Protein AF-A0A8H6CR23-F1 (afdb_monomer)

Structure (mmCIF, N/CA/C/O backbone):
data_AF-A0A8H6CR23-F1
#
_entry.id   AF-A0A8H6CR23-F1
#
loop_
_atom_site.group_PDB
_atom_site.id
_atom_site.type_symbol
_atom_site.label_atom_id
_atom_site.label_alt_id
_atom_site.label_comp_id
_atom_site.label_asym_id
_atom_site.label_entity_id
_atom_site.label_seq_id
_atom_site.pdbx_PDB_ins_code
_atom_site.Cartn_x
_atom_site.Cartn_y
_atom_site.Cartn_z
_atom_site.occupancy
_atom_site.B_iso_or_equiv
_atom_site.auth_seq_id
_atom_site.auth_comp_id
_atom_site.auth_asym_id
_atom_site.auth_atom_id
_atom_site.pdbx_PDB_model_num
ATOM 1 N N . MET A 1 1 ? -17.826 -1.976 3.460 1.00 68.50 1 MET A N 1
ATOM 2 C CA . MET A 1 1 ? -17.667 -3.066 4.450 1.00 68.50 1 MET A CA 1
ATOM 3 C C . MET A 1 1 ? -17.135 -2.566 5.793 1.00 68.50 1 MET A C 1
ATOM 5 O O . MET A 1 1 ? -17.930 -2.459 6.713 1.00 68.50 1 MET A O 1
ATOM 9 N N . ALA A 1 2 ? -15.842 -2.236 5.943 1.00 78.12 2 ALA A N 1
ATOM 10 C CA . ALA A 1 2 ? -15.315 -1.753 7.232 1.00 78.12 2 ALA A CA 1
ATOM 11 C C . ALA A 1 2 ? -15.927 -0.399 7.643 1.00 78.12 2 ALA A C 1
ATOM 13 O O . ALA A 1 2 ? -16.379 -0.251 8.771 1.00 78.12 2 ALA A O 1
ATOM 14 N N . GLU A 1 3 ? -16.030 0.549 6.709 1.00 79.62 3 GLU A N 1
ATOM 15 C CA . GLU A 1 3 ? -16.667 1.856 6.945 1.00 79.62 3 GLU A CA 1
ATOM 16 C C . GLU A 1 3 ? -18.159 1.733 7.294 1.00 79.62 3 GLU A C 1
ATOM 18 O O . GLU A 1 3 ? -18.628 2.360 8.238 1.00 79.62 3 GLU A O 1
ATOM 23 N N . GLU A 1 4 ? -18.896 0.863 6.595 1.00 83.81 4 GLU A N 1
ATOM 24 C CA . GLU A 1 4 ? -20.308 0.577 6.896 1.00 83.81 4 GLU A CA 1
ATOM 25 C C . GLU A 1 4 ? -20.477 -0.040 8.287 1.00 83.81 4 GLU A C 1
ATOM 27 O O . GLU A 1 4 ? -21.393 0.327 9.017 1.00 83.81 4 GLU A O 1
ATOM 32 N N . PHE A 1 5 ? -19.580 -0.954 8.671 1.00 88.50 5 PHE A N 1
ATOM 33 C CA . PHE A 1 5 ? -19.567 -1.528 10.011 1.00 88.50 5 PHE A CA 1
ATOM 34 C C . PHE A 1 5 ? -19.289 -0.455 11.073 1.00 88.50 5 PHE A C 1
ATOM 36 O O . PHE A 1 5 ? -19.999 -0.382 12.073 1.00 88.50 5 PHE A O 1
ATOM 43 N N . LEU A 1 6 ? -18.294 0.409 10.843 1.00 87.56 6 LEU A N 1
ATOM 44 C CA . LEU A 1 6 ? -17.955 1.512 11.747 1.00 87.56 6 LEU A CA 1
ATOM 45 C C . LEU A 1 6 ? -19.130 2.483 11.927 1.00 87.56 6 LEU A C 1
ATOM 47 O O . LEU A 1 6 ? -19.396 2.906 13.050 1.00 87.56 6 LEU A O 1
ATOM 51 N N . ALA A 1 7 ? -19.879 2.774 10.860 1.00 87.44 7 ALA A N 1
ATOM 52 C CA . ALA A 1 7 ? -21.063 3.634 10.911 1.00 87.44 7 ALA A CA 1
ATOM 53 C C . ALA A 1 7 ? -22.212 3.058 11.764 1.00 87.44 7 ALA A C 1
ATOM 55 O O . ALA A 1 7 ? -23.073 3.807 12.222 1.00 87.44 7 ALA A O 1
ATOM 56 N N . GLN A 1 8 ? -22.230 1.742 11.994 1.00 89.94 8 GLN A N 1
ATOM 57 C CA . GLN A 1 8 ? -23.241 1.060 12.810 1.00 89.94 8 GLN A CA 1
ATOM 58 C C . GLN A 1 8 ? -22.838 0.927 14.284 1.00 89.94 8 GLN A C 1
ATOM 60 O O . GLN A 1 8 ? -23.651 0.496 15.107 1.00 89.94 8 GLN A O 1
ATOM 65 N N . LEU A 1 9 ? -21.597 1.274 14.641 1.00 91.69 9 LEU A N 1
ATOM 66 C CA . LEU A 1 9 ? -21.131 1.153 16.015 1.00 91.69 9 LEU A CA 1
ATOM 67 C C . LEU A 1 9 ? -21.869 2.123 16.936 1.00 91.69 9 LEU A C 1
ATOM 69 O O . LEU A 1 9 ? -22.029 3.313 16.662 1.00 91.69 9 LEU A O 1
ATOM 73 N N . ARG A 1 10 ? -22.290 1.602 18.088 1.00 92.88 10 ARG A N 1
ATOM 74 C CA . ARG A 1 10 ? -22.989 2.391 19.096 1.00 92.88 10 ARG A CA 1
ATOM 75 C C . ARG A 1 10 ? -21.983 3.041 20.035 1.00 92.88 10 ARG A C 1
ATOM 77 O O . ARG A 1 10 ? -21.250 2.351 20.743 1.00 92.88 10 ARG A O 1
ATOM 84 N N . TYR A 1 11 ? -22.013 4.367 20.094 1.00 93.50 11 TYR A N 1
ATOM 85 C CA . TYR A 1 11 ? -21.251 5.138 21.070 1.00 93.50 11 TYR A CA 1
ATOM 86 C C . TYR A 1 11 ? -21.825 4.982 22.477 1.00 93.50 11 TYR A C 1
ATOM 88 O O . TYR A 1 11 ? -23.042 4.967 22.677 1.00 93.50 11 TYR A O 1
ATOM 96 N N . VAL A 1 12 ? -20.934 4.911 23.461 1.00 92.00 12 VAL A N 1
ATOM 97 C CA . VAL A 1 12 ? -21.274 4.814 24.879 1.00 92.00 12 VAL A CA 1
ATOM 98 C C . VAL A 1 12 ? -20.617 5.971 25.621 1.00 92.00 12 VAL A C 1
ATOM 100 O O . VAL A 1 12 ? -19.474 6.340 25.364 1.00 92.00 12 VAL A O 1
ATOM 103 N N . ARG A 1 13 ? -21.353 6.598 26.541 1.00 88.38 13 ARG A N 1
ATOM 104 C CA . ARG A 1 13 ? -20.804 7.694 27.348 1.00 88.38 13 ARG A CA 1
ATOM 105 C C . ARG A 1 13 ? -19.906 7.119 28.437 1.00 88.38 13 ARG A C 1
ATOM 107 O O . ARG A 1 13 ? -20.331 6.223 29.155 1.00 88.38 13 ARG A O 1
ATOM 114 N N . ARG A 1 14 ? -18.723 7.702 28.653 1.00 85.00 14 ARG A N 1
ATOM 115 C CA . ARG A 1 14 ? -17.821 7.282 29.741 1.00 85.00 14 ARG A CA 1
ATOM 116 C C . ARG A 1 14 ? -18.511 7.221 31.108 1.00 85.00 14 ARG A C 1
ATOM 118 O O . ARG A 1 14 ? -18.271 6.294 31.866 1.00 85.00 14 ARG A O 1
ATOM 125 N N . GLY A 1 15 ? -19.391 8.179 31.408 1.00 85.50 15 GLY A N 1
ATOM 126 C CA . GLY A 1 15 ? -20.079 8.256 32.703 1.00 85.50 15 GLY A CA 1
ATOM 127 C C . GLY A 1 15 ? -21.005 7.078 33.029 1.00 85.50 15 GLY A C 1
ATOM 128 O O . GLY A 1 15 ? -21.420 6.964 34.175 1.00 85.50 15 GLY A O 1
ATOM 129 N N . VAL A 1 16 ? -21.328 6.217 32.055 1.00 88.25 16 VAL A N 1
ATOM 130 C CA . VAL A 1 16 ? -22.131 5.001 32.279 1.00 88.25 16 VAL A CA 1
ATOM 131 C C . VAL A 1 16 ? -21.299 3.715 32.263 1.00 88.25 16 VAL A C 1
ATOM 133 O O . VAL A 1 16 ? -21.862 2.637 32.414 1.00 88.25 16 VAL A O 1
ATOM 136 N N . LEU A 1 17 ? -19.981 3.814 32.061 1.00 88.62 17 LEU A N 1
ATOM 137 C CA . LEU A 1 17 ? -19.073 2.667 32.039 1.00 88.62 17 LEU A CA 1
ATOM 138 C C . LEU A 1 17 ? -18.611 2.310 33.452 1.00 88.62 17 LEU A C 1
ATOM 140 O O . LEU A 1 17 ? -18.335 3.194 34.272 1.00 88.62 17 LEU A O 1
ATOM 144 N N . GLU A 1 18 ? -18.464 1.011 33.711 1.00 88.81 18 GLU A N 1
ATOM 145 C CA . GLU A 1 18 ? -17.817 0.523 34.925 1.00 88.81 18 GLU A CA 1
ATOM 146 C C . GLU A 1 18 ? -16.375 1.038 35.006 1.00 88.81 18 GLU A C 1
ATOM 148 O O . GLU A 1 18 ? -15.734 1.291 33.987 1.00 88.81 18 GLU A O 1
ATOM 153 N N . LYS A 1 19 ? -15.831 1.190 36.221 1.00 80.38 19 LYS A N 1
ATOM 154 C CA . LYS A 1 19 ? -14.482 1.755 36.421 1.00 80.38 19 LYS A CA 1
ATOM 155 C C . LYS A 1 19 ? -13.390 1.013 35.636 1.00 80.38 19 LYS A C 1
ATOM 157 O O . LYS A 1 19 ? -12.427 1.648 35.220 1.00 80.38 19 LYS A O 1
ATOM 162 N N . GLY A 1 20 ? -13.539 -0.298 35.438 1.00 82.31 20 GLY A N 1
ATOM 163 C CA . GLY A 1 20 ? -12.600 -1.113 34.659 1.00 82.31 20 GLY A CA 1
ATOM 164 C C . GLY A 1 20 ? -12.624 -0.828 33.154 1.00 82.31 20 GLY A C 1
ATOM 165 O O . GLY A 1 20 ? -11.600 -0.988 32.495 1.00 82.31 20 GLY A O 1
ATOM 166 N N . ASP A 1 21 ? -13.744 -0.317 32.641 1.00 87.25 21 ASP A N 1
ATOM 167 C CA . ASP A 1 21 ? -14.012 -0.143 31.211 1.00 87.25 21 ASP A CA 1
ATOM 168 C C . ASP A 1 21 ? -13.845 1.306 30.745 1.00 87.25 21 ASP A C 1
ATOM 170 O O . ASP A 1 21 ? -14.239 1.651 29.637 1.00 87.25 21 ASP A O 1
ATOM 174 N N . GLN A 1 22 ? -13.284 2.196 31.568 1.00 89.56 22 GLN A N 1
ATOM 175 C CA . GLN A 1 22 ? -13.134 3.614 31.209 1.00 89.56 22 GLN A CA 1
ATOM 176 C C . GLN A 1 22 ? -11.932 3.910 30.303 1.00 89.56 22 GLN A C 1
ATOM 178 O O . GLN A 1 22 ? -11.761 5.060 29.892 1.00 89.56 22 GLN A O 1
ATOM 183 N N . ARG A 1 23 ? -11.139 2.883 29.977 1.00 90.50 23 ARG A N 1
ATOM 184 C CA . ARG A 1 23 ? -9.934 2.977 29.149 1.00 90.50 23 ARG A CA 1
ATOM 185 C C . ARG A 1 23 ? -10.066 2.184 27.862 1.00 90.50 23 ARG A C 1
ATOM 187 O O . ARG A 1 23 ? -10.671 1.112 27.832 1.00 90.50 23 ARG A O 1
ATOM 194 N N . CYS A 1 24 ? -9.454 2.696 26.803 1.00 90.50 24 CYS A N 1
ATOM 195 C CA . CYS A 1 24 ? -9.337 1.990 25.537 1.00 90.50 24 CYS A CA 1
ATOM 196 C C . CYS A 1 24 ? -8.403 0.786 25.670 1.00 90.50 24 CYS A C 1
ATOM 198 O O . CYS A 1 24 ? -7.264 0.933 26.085 1.00 90.50 24 CYS A O 1
ATOM 200 N N . PHE A 1 25 ? -8.837 -0.400 25.245 1.00 89.62 25 PHE A N 1
ATOM 201 C CA . PHE A 1 25 ? -7.994 -1.603 25.289 1.00 89.62 25 PHE A CA 1
ATOM 202 C C . PHE A 1 25 ? -6.782 -1.551 24.334 1.00 89.62 25 PHE A C 1
ATOM 204 O O . PHE A 1 25 ? -5.820 -2.284 24.532 1.00 89.62 25 PHE A O 1
ATOM 211 N N . ILE A 1 26 ? -6.823 -0.719 23.284 1.00 88.50 26 ILE A N 1
ATOM 212 C CA . ILE A 1 26 ? -5.733 -0.620 22.294 1.00 88.50 26 ILE A CA 1
ATOM 213 C C . ILE A 1 26 ? -4.653 0.356 22.762 1.00 88.50 26 ILE A C 1
ATOM 215 O O . ILE A 1 26 ? -3.494 -0.029 22.863 1.00 88.50 26 ILE A O 1
ATOM 219 N N . CYS A 1 27 ? -5.021 1.611 23.033 1.00 87.75 27 CYS A N 1
ATOM 220 C CA . CYS A 1 27 ? -4.061 2.654 23.407 1.00 87.75 27 CYS A CA 1
ATOM 221 C C . CYS A 1 27 ? -3.915 2.850 24.920 1.00 87.75 27 CYS A C 1
ATOM 223 O O . CYS A 1 27 ? -3.030 3.577 25.344 1.00 87.75 27 CYS A O 1
ATOM 225 N N . MET A 1 28 ? -4.760 2.209 25.735 1.00 89.06 28 MET A N 1
ATOM 226 C CA . MET A 1 28 ? -4.763 2.294 27.204 1.00 89.06 28 MET A CA 1
ATOM 227 C C . MET A 1 28 ? -5.107 3.675 27.790 1.00 89.06 28 MET A C 1
ATOM 229 O O . MET A 1 28 ? -5.067 3.838 29.010 1.00 89.06 28 MET A O 1
ATOM 233 N N . GLU A 1 29 ? -5.535 4.624 26.954 1.00 87.19 29 GLU A N 1
ATOM 234 C CA . GLU A 1 29 ? -5.968 5.968 27.352 1.00 87.19 29 GLU A CA 1
ATOM 235 C C . GLU A 1 29 ? -7.424 6.011 27.845 1.00 87.19 29 GLU A C 1
ATOM 237 O O . GLU A 1 29 ? -8.277 5.235 27.397 1.00 87.19 29 GLU A O 1
ATOM 242 N N . ASP A 1 30 ? -7.717 6.946 28.754 1.00 88.81 30 ASP A N 1
ATOM 243 C CA . ASP A 1 30 ? -9.071 7.217 29.254 1.00 88.81 30 ASP A CA 1
ATOM 244 C C . ASP A 1 30 ? -9.950 7.856 28.162 1.00 88.81 30 ASP A C 1
ATOM 246 O O . ASP A 1 30 ? -9.560 8.808 27.480 1.00 88.81 30 ASP A O 1
ATOM 250 N N . TYR A 1 31 ? -11.198 7.398 28.041 1.00 89.56 31 TYR A N 1
ATOM 251 C CA . TYR A 1 31 ? -12.137 7.985 27.083 1.00 89.56 31 TYR A CA 1
ATOM 252 C C . TYR A 1 31 ? -12.505 9.434 27.436 1.00 89.56 31 TYR A C 1
ATOM 254 O O . TYR A 1 31 ? -12.862 9.753 28.575 1.00 89.56 31 TYR A O 1
ATOM 262 N N . GLY A 1 32 ? -12.556 10.312 26.432 1.00 81.81 32 GLY A N 1
ATOM 263 C CA . GLY A 1 32 ? -13.123 11.654 26.586 1.00 81.81 32 GLY A CA 1
ATOM 264 C C . GLY A 1 32 ? -12.279 12.665 27.373 1.00 81.81 32 GLY A C 1
ATOM 265 O O . GLY A 1 32 ? -12.790 13.747 27.653 1.00 81.81 32 GLY A O 1
ATOM 266 N N . THR A 1 33 ? -11.042 12.337 27.763 1.00 75.56 33 THR A N 1
ATOM 267 C CA . THR A 1 33 ? -10.193 13.213 28.600 1.00 75.56 33 THR A CA 1
ATOM 268 C C . THR A 1 33 ? -8.922 13.674 27.928 1.00 75.56 33 THR A C 1
ATOM 270 O O . THR A 1 33 ? -8.611 14.861 27.982 1.00 75.56 33 THR A O 1
ATOM 273 N N . THR A 1 34 ? -8.183 12.755 27.319 1.00 66.12 34 THR A N 1
ATOM 274 C CA . THR A 1 34 ? -6.888 13.036 26.709 1.00 66.12 34 THR A CA 1
ATOM 275 C C . THR A 1 34 ? -7.033 12.968 25.192 1.00 66.12 34 THR A C 1
ATOM 277 O O . THR A 1 34 ? -7.565 11.989 24.661 1.00 66.12 34 THR A O 1
ATOM 280 N N . PRO A 1 35 ? -6.618 14.016 24.459 1.00 66.19 35 PRO A N 1
ATOM 281 C CA . PRO A 1 35 ? -6.329 13.863 23.045 1.00 66.19 35 PRO A CA 1
ATOM 282 C C . PRO A 1 35 ? -5.244 12.793 22.897 1.00 66.19 35 PRO A C 1
ATOM 284 O O . PRO A 1 35 ? -4.258 12.812 23.634 1.00 66.19 35 PRO A O 1
ATOM 287 N N . SER A 1 36 ? -5.423 11.869 21.957 1.00 61.38 36 SER A N 1
ATOM 288 C CA . SER A 1 36 ? -4.361 10.961 21.528 1.00 61.38 36 SER A CA 1
ATOM 289 C C . SER A 1 36 ? -3.174 11.756 20.963 1.00 61.38 36 SER A C 1
ATOM 291 O O . SER A 1 36 ? -3.291 12.957 20.707 1.00 61.38 36 SER A O 1
ATOM 293 N N . GLU A 1 37 ? -2.046 11.093 20.693 1.00 56.72 37 GLU A N 1
ATOM 294 C CA . GLU A 1 37 ? -0.886 11.709 20.017 1.00 56.72 37 GLU A CA 1
ATOM 295 C C . GLU A 1 37 ? -1.262 12.426 18.702 1.00 56.72 37 GLU A C 1
ATOM 297 O O . GLU A 1 37 ? -0.602 13.379 18.298 1.00 56.72 37 GLU A O 1
ATOM 302 N N . ASN A 1 38 ? -2.381 12.035 18.081 1.00 56.91 38 ASN A N 1
ATOM 303 C CA . ASN A 1 38 ? -2.910 12.621 16.848 1.00 56.91 38 ASN A CA 1
ATOM 304 C C . ASN A 1 38 ? -3.911 13.773 17.084 1.00 56.91 38 ASN A C 1
ATOM 306 O O . ASN A 1 38 ? -4.562 14.232 16.147 1.00 56.91 38 ASN A O 1
ATOM 310 N N . GLY A 1 39 ? -4.090 14.221 18.330 1.00 66.44 39 GLY A N 1
ATOM 311 C CA . GLY A 1 39 ? -5.001 15.307 18.704 1.00 66.44 39 GLY A CA 1
ATOM 312 C C . GLY A 1 39 ? -6.486 14.927 18.738 1.00 66.44 39 GLY A C 1
ATOM 313 O O . GLY A 1 39 ? -7.332 15.793 18.968 1.00 66.44 39 GLY A O 1
ATOM 314 N N . THR A 1 40 ? -6.836 13.654 18.534 1.00 73.44 40 THR A N 1
ATOM 315 C CA . THR A 1 40 ? -8.227 13.176 18.556 1.00 73.44 40 THR A CA 1
ATOM 316 C C . THR A 1 40 ? -8.607 12.627 19.926 1.00 73.44 40 THR A C 1
ATOM 318 O O . THR A 1 40 ? -7.851 11.884 20.544 1.00 73.44 40 THR A O 1
ATOM 321 N N . ILE A 1 41 ? -9.799 12.977 20.410 1.00 82.19 41 ILE A N 1
ATOM 322 C CA . ILE A 1 41 ? -10.325 12.454 21.674 1.00 82.19 41 ILE A CA 1
ATOM 323 C C . ILE A 1 41 ? -10.989 11.104 21.414 1.00 82.19 41 ILE A C 1
ATOM 325 O O . ILE A 1 41 ? -11.965 11.017 20.664 1.00 82.19 41 ILE A O 1
ATOM 329 N N . GLU A 1 42 ? -10.496 10.064 22.082 1.00 86.50 42 GLU A N 1
ATOM 330 C CA . GLU A 1 42 ? -11.070 8.727 21.977 1.00 86.50 42 GLU A CA 1
ATOM 331 C C . GLU A 1 42 ? -12.461 8.657 22.607 1.00 86.50 42 GLU A C 1
ATOM 333 O O . GLU A 1 42 ? -12.682 9.045 23.761 1.00 86.50 42 GLU A O 1
ATOM 338 N N . ARG A 1 43 ? -13.417 8.126 21.841 1.00 91.44 43 ARG A N 1
ATOM 339 C CA . ARG A 1 43 ? -14.803 7.930 22.276 1.00 91.44 43 ARG A CA 1
ATOM 340 C C . ARG A 1 43 ? -15.097 6.445 22.377 1.00 91.44 43 ARG A C 1
ATOM 342 O O . ARG A 1 43 ? -14.819 5.699 21.446 1.00 91.44 43 ARG A O 1
ATOM 349 N N . ALA A 1 44 ? -15.704 6.030 23.483 1.00 94.06 44 ALA A N 1
ATOM 350 C CA . ALA A 1 44 ? -16.065 4.635 23.682 1.00 94.06 44 ALA A CA 1
ATOM 351 C C . ALA A 1 44 ? -17.170 4.202 22.706 1.00 94.06 44 ALA A C 1
ATOM 353 O O . ALA A 1 44 ? -18.216 4.850 22.597 1.00 94.06 44 ALA A O 1
ATOM 354 N N . VAL A 1 45 ? -16.957 3.072 22.043 1.00 95.19 45 VAL A N 1
ATOM 355 C CA . VAL A 1 45 ? -17.934 2.362 21.214 1.00 95.19 45 VAL A CA 1
ATOM 356 C C . VAL A 1 45 ? -18.039 0.917 21.673 1.00 95.19 45 VAL A C 1
ATOM 358 O O . VAL A 1 45 ? -17.053 0.329 22.112 1.00 95.19 45 VAL A O 1
ATOM 361 N N . ILE A 1 46 ? -19.232 0.335 21.568 1.00 95.00 46 ILE A N 1
ATOM 362 C CA . ILE A 1 46 ? -19.456 -1.080 21.875 1.00 95.00 46 ILE A CA 1
ATOM 363 C C . ILE A 1 46 ? -19.527 -1.903 20.590 1.00 95.00 46 ILE A C 1
ATOM 365 O O . ILE A 1 46 ? -20.263 -1.574 19.658 1.00 95.00 46 ILE A O 1
ATOM 369 N N . LEU A 1 47 ? -18.747 -2.979 20.548 1.00 94.94 47 LEU A N 1
ATOM 370 C CA . LEU A 1 47 ? -18.735 -3.937 19.448 1.00 94.94 47 LEU A CA 1
ATOM 371 C C . LEU A 1 47 ? -19.887 -4.952 19.587 1.00 94.94 47 LEU A C 1
ATOM 373 O O . LEU A 1 47 ? -20.376 -5.164 20.695 1.00 94.94 47 LEU A O 1
ATOM 377 N N . PRO A 1 48 ? -20.273 -5.672 18.514 1.00 94.50 48 PRO A N 1
ATOM 378 C CA . PRO A 1 48 ? -21.296 -6.728 18.574 1.00 94.50 48 PRO A CA 1
ATOM 379 C C . PRO A 1 48 ? -20.987 -7.870 19.552 1.00 94.50 48 PRO A C 1
ATOM 381 O O . PRO A 1 48 ? -21.887 -8.560 20.012 1.00 94.50 48 PRO A O 1
ATOM 384 N N . CYS A 1 49 ? -19.707 -8.066 19.882 1.00 95.56 49 CYS A N 1
ATOM 385 C CA . CYS A 1 49 ? -19.252 -9.014 20.900 1.00 95.56 49 CYS A CA 1
ATOM 386 C C . CYS A 1 49 ? -19.225 -8.422 22.323 1.00 95.56 49 CYS A C 1
ATOM 388 O O . CYS A 1 49 ? -18.570 -8.984 23.194 1.00 95.56 49 CYS A O 1
ATOM 390 N N . ASN A 1 50 ? -19.878 -7.276 22.542 1.00 94.00 50 ASN A N 1
ATOM 391 C CA . ASN A 1 50 ? -19.961 -6.503 23.787 1.00 94.00 50 ASN A CA 1
ATOM 392 C C . ASN A 1 50 ? -18.651 -5.920 24.343 1.00 94.00 50 ASN A C 1
ATOM 394 O O . ASN A 1 50 ? -18.676 -5.277 25.388 1.00 94.00 50 ASN A O 1
ATOM 398 N N . HIS A 1 51 ? -17.525 -6.055 23.644 1.00 94.94 51 HIS A N 1
ATOM 399 C CA . HIS A 1 51 ? -16.294 -5.370 24.039 1.00 94.94 51 HIS A CA 1
ATOM 400 C C . HIS A 1 51 ? -16.366 -3.875 23.721 1.00 94.94 51 HIS A C 1
ATOM 402 O O . HIS A 1 51 ? -16.848 -3.484 22.654 1.00 94.94 51 HIS A O 1
ATOM 408 N N . ILE A 1 52 ? -15.860 -3.053 24.638 1.00 94.94 52 ILE A N 1
ATOM 409 C CA . ILE A 1 52 ? -15.816 -1.596 24.507 1.00 94.94 52 ILE A CA 1
ATOM 410 C C . ILE A 1 52 ? -14.424 -1.178 24.035 1.00 94.94 52 ILE A C 1
ATOM 412 O O . ILE A 1 52 ? -13.418 -1.656 24.557 1.00 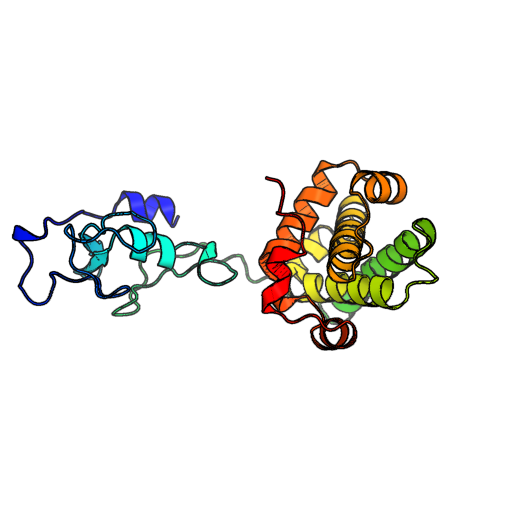94.94 52 ILE A O 1
ATOM 416 N N . MET A 1 53 ? -14.363 -0.296 23.038 1.00 93.88 53 MET A N 1
ATOM 417 C CA . MET A 1 53 ? -13.111 0.194 22.456 1.00 93.88 53 MET A CA 1
ATOM 418 C C . MET A 1 53 ? -13.189 1.682 22.116 1.00 93.88 53 MET A C 1
ATOM 420 O O . MET A 1 53 ? -14.278 2.240 22.017 1.00 93.88 53 MET A O 1
ATOM 424 N N . GLY A 1 54 ? -12.036 2.316 21.898 1.00 93.31 54 GLY A N 1
ATOM 425 C CA . GLY A 1 54 ? -11.960 3.666 21.337 1.00 93.31 54 GLY A CA 1
ATOM 426 C C . GLY A 1 54 ? -12.335 3.678 19.858 1.00 93.31 54 GLY A C 1
ATOM 427 O O . GLY A 1 54 ? -11.927 2.781 19.117 1.00 93.31 54 GLY A O 1
ATOM 428 N N . SER A 1 55 ? -13.130 4.663 19.439 1.00 91.94 55 SER A N 1
ATOM 429 C CA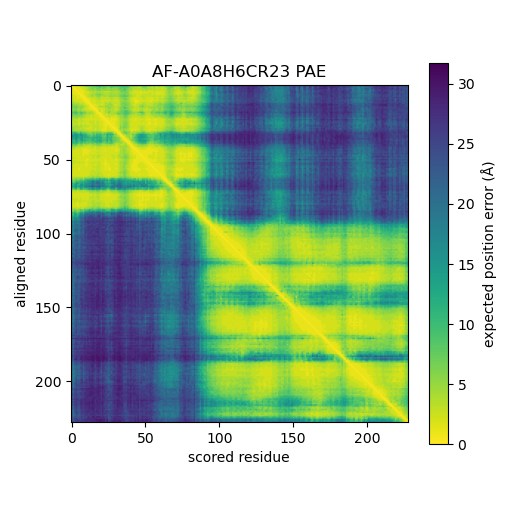 . SER A 1 55 ? -13.620 4.802 18.069 1.00 91.94 55 SER A CA 1
ATOM 430 C C . SER A 1 55 ? -12.499 4.978 17.050 1.00 91.94 55 SER A C 1
ATOM 432 O O . SER A 1 55 ? -12.567 4.378 15.978 1.00 91.94 55 SER A O 1
ATOM 434 N N . GLU A 1 56 ? -11.459 5.750 17.373 1.00 89.88 56 GLU A N 1
ATOM 435 C CA . GLU A 1 56 ? -10.359 5.991 16.430 1.00 89.88 56 GLU A CA 1
ATOM 436 C C . GLU A 1 56 ? -9.424 4.781 16.382 1.00 89.88 56 GLU A C 1
ATOM 438 O O . GLU A 1 56 ? -9.047 4.314 15.304 1.00 89.88 56 GLU A O 1
ATOM 443 N N . CYS A 1 57 ? -9.131 4.196 17.542 1.00 89.50 57 CYS A N 1
ATOM 444 C CA . CYS A 1 57 ? -8.374 2.959 17.662 1.00 89.50 57 CYS A CA 1
ATOM 445 C C . CYS A 1 57 ? -9.018 1.794 16.897 1.00 89.50 57 CYS A C 1
ATOM 447 O O . CYS A 1 57 ? -8.327 1.108 16.143 1.00 89.50 57 CYS A O 1
ATOM 449 N N . ILE A 1 58 ? -10.328 1.553 17.052 1.00 92.38 58 ILE A N 1
ATOM 450 C CA . ILE A 1 58 ? -10.989 0.465 16.317 1.00 92.38 58 ILE A CA 1
ATOM 451 C C . ILE A 1 58 ? -11.093 0.774 14.822 1.00 92.38 58 ILE A C 1
ATOM 453 O O . ILE A 1 58 ? -10.913 -0.128 14.009 1.00 92.38 58 ILE A O 1
ATOM 457 N N . SER A 1 59 ? -11.318 2.036 14.444 1.00 89.44 59 SER A N 1
ATOM 458 C CA . SER A 1 59 ? -11.290 2.462 13.041 1.00 89.44 59 SER A CA 1
ATOM 459 C C . SER A 1 59 ? -9.935 2.156 12.404 1.00 89.44 59 SER A C 1
ATOM 461 O O . SER A 1 59 ? -9.858 1.502 11.365 1.00 89.44 59 SER A O 1
ATOM 463 N N . THR A 1 60 ? -8.854 2.518 13.095 1.00 86.44 60 THR A N 1
ATOM 464 C CA . THR A 1 60 ? -7.482 2.238 12.665 1.00 86.44 60 THR A CA 1
ATOM 465 C C . THR A 1 60 ? -7.224 0.738 12.587 1.00 86.44 60 THR A C 1
ATOM 467 O O . THR A 1 60 ? -6.736 0.257 11.572 1.00 86.44 60 THR A O 1
ATOM 470 N N . TRP A 1 61 ? -7.615 -0.032 13.604 1.00 89.31 61 TRP A N 1
ATOM 471 C CA . TRP A 1 61 ? -7.450 -1.488 13.629 1.00 89.31 61 TRP A CA 1
ATOM 472 C C . TRP A 1 61 ? -8.113 -2.193 12.437 1.00 89.31 61 TRP A C 1
ATOM 474 O O . TRP A 1 61 ? -7.560 -3.150 11.885 1.00 89.31 61 TRP A O 1
ATOM 484 N N . LEU A 1 62 ? -9.302 -1.730 12.049 1.00 88.19 62 LEU A N 1
ATOM 485 C CA . LEU A 1 62 ? -10.068 -2.265 10.923 1.00 88.19 62 LEU A CA 1
ATOM 486 C C . LEU A 1 62 ? -9.637 -1.672 9.575 1.00 88.19 62 LEU A C 1
ATOM 488 O O . LEU A 1 62 ? -10.022 -2.194 8.527 1.00 88.19 62 LEU A O 1
ATOM 492 N N . SER A 1 63 ? -8.833 -0.608 9.589 1.00 80.75 63 SER A N 1
ATOM 493 C CA . SER A 1 63 ? -8.343 0.047 8.385 1.00 80.75 63 SER A CA 1
ATOM 494 C C . SER A 1 63 ? -7.304 -0.820 7.667 1.00 80.75 63 SER A C 1
ATOM 496 O O . SER A 1 63 ? -6.397 -1.362 8.307 1.00 80.75 63 SER A O 1
ATOM 498 N N . PRO A 1 64 ? -7.351 -0.888 6.324 1.00 66.25 64 PRO A N 1
ATOM 499 C CA . PRO A 1 64 ? -6.301 -1.503 5.515 1.00 66.25 64 PRO A CA 1
ATOM 500 C C . PRO A 1 64 ? -4.894 -0.958 5.810 1.00 66.25 64 PRO A C 1
ATOM 502 O O . PRO A 1 64 ? -3.888 -1.664 5.750 1.00 66.25 64 PRO A O 1
ATOM 505 N N . ARG A 1 65 ? -4.816 0.319 6.196 1.00 58.72 65 ARG A N 1
ATOM 506 C CA . ARG A 1 65 ? -3.544 1.024 6.383 1.00 58.72 65 ARG A CA 1
ATOM 507 C C . ARG A 1 65 ? -2.746 0.550 7.596 1.00 58.72 65 ARG A C 1
ATOM 509 O O . ARG A 1 65 ? -1.541 0.762 7.623 1.00 58.72 65 ARG A O 1
ATOM 516 N N . ALA A 1 66 ? -3.378 -0.084 8.584 1.00 57.12 66 ALA A N 1
ATOM 517 C CA . ALA A 1 66 ? -2.713 -0.403 9.845 1.00 57.12 66 ALA A CA 1
ATOM 518 C C . ALA A 1 66 ? -1.707 -1.565 9.760 1.00 57.12 66 ALA A C 1
ATOM 520 O O . ALA A 1 66 ? -0.891 -1.696 10.667 1.00 57.12 66 ALA A O 1
ATOM 521 N N . GLN A 1 67 ? -1.760 -2.416 8.723 1.00 50.41 67 GLN A N 1
ATOM 522 C CA . GLN A 1 67 ? -0.929 -3.635 8.643 1.00 50.41 67 GLN A CA 1
ATOM 523 C C . GLN A 1 67 ? -0.493 -4.023 7.213 1.00 50.41 67 GLN A C 1
ATOM 525 O O . GLN A 1 67 ? -0.385 -5.206 6.909 1.00 50.41 67 GLN A O 1
ATOM 530 N N . GLY A 1 68 ? -0.274 -3.057 6.311 1.00 43.34 68 GLY A N 1
ATOM 531 C CA . GLY A 1 68 ? 0.260 -3.344 4.965 1.00 43.34 68 GLY A CA 1
ATOM 532 C C . GLY A 1 68 ? -0.654 -4.200 4.069 1.00 43.34 68 GLY A C 1
ATOM 533 O O . GLY A 1 68 ? -0.166 -4.932 3.213 1.00 43.34 68 GLY A O 1
ATOM 534 N N . GLY A 1 69 ? -1.980 -4.159 4.266 1.00 60.88 69 GLY A N 1
ATOM 535 C CA . GLY A 1 69 ? -2.903 -5.055 3.559 1.00 60.88 69 GLY A CA 1
ATOM 536 C C . GLY A 1 69 ? -4.382 -4.864 3.912 1.00 60.88 69 GLY A C 1
ATOM 537 O O . GLY A 1 69 ? -4.815 -3.775 4.243 1.00 60.88 69 GLY A O 1
ATOM 538 N N . ALA A 1 70 ? -5.196 -5.923 3.840 1.00 58.81 70 ALA A N 1
ATOM 539 C CA . ALA A 1 70 ? -6.672 -5.873 3.880 1.00 58.81 70 ALA A CA 1
ATOM 540 C C . ALA A 1 70 ? -7.337 -5.464 5.227 1.00 58.81 70 ALA A C 1
ATOM 542 O O . ALA A 1 70 ? -8.542 -5.669 5.388 1.00 58.81 70 ALA A O 1
ATOM 543 N N . GLY A 1 71 ? -6.583 -4.927 6.194 1.00 68.69 71 GLY A N 1
ATOM 544 C CA . GLY A 1 71 ? -7.059 -4.545 7.535 1.00 68.69 71 GLY A CA 1
ATOM 545 C C . GLY A 1 71 ? -7.412 -5.753 8.408 1.00 68.69 71 GLY A C 1
ATOM 546 O O . GLY A 1 71 ? -7.349 -6.894 7.945 1.00 68.69 71 GLY A O 1
ATOM 547 N N . ASN A 1 72 ? -7.784 -5.548 9.675 1.00 85.44 72 ASN A N 1
ATOM 548 C CA . ASN A 1 72 ? -8.395 -6.604 10.495 1.00 85.44 72 ASN A CA 1
ATOM 549 C C . ASN A 1 72 ? -9.922 -6.618 10.331 1.00 85.44 72 ASN A C 1
ATOM 551 O O . ASN A 1 72 ? -10.532 -5.631 9.940 1.00 85.44 72 ASN A O 1
ATOM 555 N N . ASN A 1 73 ? -10.568 -7.737 10.660 1.00 90.81 73 ASN A N 1
ATOM 556 C CA . ASN A 1 73 ? -12.037 -7.844 10.695 1.00 90.81 73 ASN A CA 1
ATOM 557 C C . ASN A 1 73 ? -12.537 -8.540 11.966 1.00 90.81 73 ASN A C 1
ATOM 559 O O . ASN A 1 73 ? -13.657 -9.048 12.014 1.00 90.81 73 ASN A O 1
ATOM 563 N N . THR A 1 74 ? -11.685 -8.605 12.984 1.00 92.75 74 THR A N 1
ATOM 564 C CA . THR A 1 74 ? -11.942 -9.301 14.242 1.00 92.75 74 THR A CA 1
ATOM 565 C C . THR A 1 74 ? -11.744 -8.361 15.416 1.00 92.75 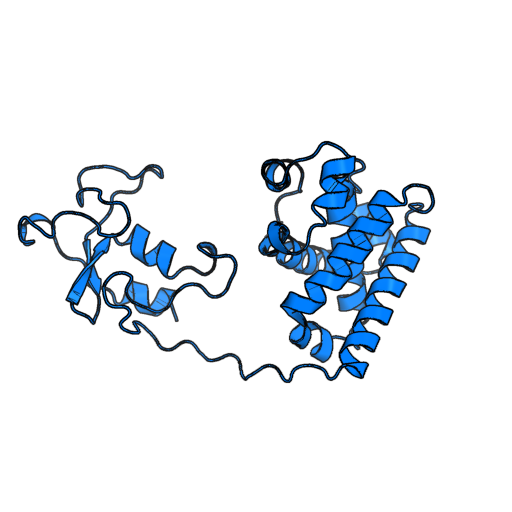74 THR A C 1
ATOM 567 O O . THR A 1 74 ? -10.903 -7.463 15.367 1.00 92.75 74 THR A O 1
ATOM 570 N N . CYS A 1 75 ? -12.484 -8.608 16.494 1.00 94.69 75 CYS A N 1
ATOM 571 C CA . CYS A 1 75 ? -12.310 -7.915 17.760 1.00 94.69 75 CYS A CA 1
ATOM 572 C C . CYS A 1 75 ? -10.875 -8.115 18.297 1.00 94.69 75 CYS A C 1
ATOM 574 O O . CYS A 1 75 ? -10.441 -9.261 18.416 1.00 94.69 75 CYS A O 1
ATOM 576 N N . PRO A 1 76 ? -10.160 -7.046 18.679 1.00 92.38 76 PRO A N 1
ATOM 577 C CA . PRO A 1 76 ? -8.836 -7.125 19.308 1.00 92.38 76 PRO A CA 1
ATOM 578 C C . PRO A 1 76 ? -8.804 -7.908 20.625 1.00 92.38 76 PRO A C 1
ATOM 580 O O . PRO A 1 76 ? -7.776 -8.481 20.967 1.00 92.38 76 PRO A O 1
ATOM 583 N N . VAL A 1 77 ? -9.926 -7.955 21.352 1.00 93.44 77 VAL A N 1
ATOM 584 C CA . VAL A 1 77 ? -10.008 -8.608 22.667 1.00 93.44 77 VAL A CA 1
ATOM 585 C C . VAL A 1 77 ? -10.289 -10.105 22.531 1.00 93.44 77 VAL A C 1
ATOM 587 O O . VAL A 1 77 ? -9.541 -10.936 23.032 1.00 93.44 77 VAL A O 1
ATOM 590 N N . CYS A 1 78 ? -11.364 -10.466 21.825 1.00 94.38 78 CYS A N 1
ATOM 591 C CA . CYS A 1 78 ? -11.865 -11.847 21.787 1.00 94.38 78 CYS A CA 1
ATOM 592 C C . CYS A 1 78 ? -11.766 -12.523 20.416 1.00 94.38 78 CYS A C 1
ATOM 594 O O . CYS A 1 78 ? -12.203 -13.660 20.260 1.00 94.38 78 CYS A O 1
ATOM 596 N N . ARG A 1 79 ? -11.245 -11.825 19.401 1.00 92.62 79 ARG A N 1
ATOM 597 C CA . ARG A 1 79 ? -11.153 -12.290 18.006 1.00 92.62 79 ARG A CA 1
ATOM 598 C C . ARG A 1 79 ? -12.491 -12.628 17.338 1.00 92.62 79 ARG A C 1
ATOM 600 O O . ARG A 1 79 ? -12.494 -13.168 16.235 1.00 92.62 79 ARG A O 1
ATOM 607 N N . HIS A 1 80 ? -13.623 -12.258 17.942 1.00 93.69 80 HIS A N 1
ATOM 608 C CA . HIS A 1 80 ? -14.935 -12.375 17.307 1.00 93.69 80 HIS A CA 1
ATOM 609 C C . HIS A 1 80 ? -14.943 -11.648 15.958 1.00 93.69 80 HIS A C 1
ATOM 611 O O . HIS A 1 80 ? -14.494 -10.503 15.871 1.00 93.69 80 HIS A O 1
ATOM 617 N N . VAL A 1 81 ? -15.447 -12.305 14.914 1.00 92.81 81 VAL A N 1
ATOM 618 C CA . VAL A 1 81 ? -15.525 -11.740 13.562 1.00 92.81 81 VAL A CA 1
ATOM 619 C C . VAL A 1 81 ? -16.575 -10.633 13.545 1.00 92.81 81 VAL A C 1
ATOM 621 O O . VAL A 1 81 ? -17.757 -10.894 13.726 1.00 92.81 81 VAL A O 1
ATOM 624 N N . LEU A 1 82 ? -16.136 -9.395 13.333 1.00 92.56 82 LEU A N 1
ATOM 625 C CA . LEU A 1 82 ? -16.986 -8.203 13.369 1.00 92.56 82 LEU A CA 1
ATOM 626 C C . LEU A 1 82 ? -17.766 -8.018 12.066 1.00 92.56 82 LEU A C 1
ATOM 628 O O . LEU A 1 82 ? -18.923 -7.616 12.077 1.00 92.56 82 LEU A O 1
ATOM 632 N N . PHE A 1 83 ? -17.136 -8.358 10.945 1.00 89.44 83 PHE A N 1
ATOM 633 C CA . PHE A 1 83 ? -17.776 -8.415 9.639 1.00 89.44 83 PHE A CA 1
ATOM 634 C C . PHE A 1 83 ? -17.108 -9.483 8.780 1.00 89.44 83 PHE A C 1
ATOM 636 O O . PHE A 1 83 ? -15.907 -9.764 8.890 1.00 89.44 83 PHE A O 1
ATOM 643 N N . ARG A 1 84 ? -17.898 -10.095 7.896 1.00 82.69 84 ARG A N 1
ATOM 644 C CA . ARG A 1 84 ? -17.372 -11.030 6.906 1.00 82.69 84 ARG A CA 1
ATOM 645 C C . ARG A 1 84 ? -16.576 -10.227 5.887 1.00 82.69 84 ARG A C 1
ATOM 647 O O . ARG A 1 84 ? -17.105 -9.287 5.306 1.00 82.69 84 ARG A O 1
ATOM 654 N N . ARG A 1 85 ? -15.319 -10.589 5.643 1.00 71.44 85 ARG A N 1
ATOM 655 C CA . ARG A 1 85 ? -14.638 -10.073 4.454 1.00 71.44 85 ARG A CA 1
ATOM 656 C C . ARG A 1 85 ? -15.324 -10.680 3.242 1.00 71.44 85 ARG A C 1
ATOM 658 O O . ARG A 1 85 ? -15.647 -11.871 3.261 1.00 71.44 85 ARG A O 1
ATOM 665 N N . VAL A 1 86 ? -15.514 -9.886 2.193 1.00 61.53 86 VAL A N 1
ATOM 666 C CA . VAL A 1 86 ? -15.640 -10.479 0.865 1.00 61.53 86 VAL A CA 1
ATOM 667 C C . VAL A 1 86 ? -14.344 -11.256 0.690 1.00 61.53 86 VAL A C 1
ATOM 669 O O . VAL A 1 86 ? -13.268 -10.658 0.667 1.00 61.53 86 VAL A O 1
ATOM 672 N N . GLN A 1 87 ? -14.421 -12.587 0.723 1.00 46.16 87 GLN A N 1
ATOM 673 C CA . GLN A 1 87 ? -13.269 -13.373 0.326 1.00 46.16 87 GLN A CA 1
ATOM 674 C C . GLN A 1 87 ? -13.021 -12.968 -1.115 1.00 46.16 87 GLN A C 1
ATOM 676 O O . GLN A 1 87 ? -13.892 -13.159 -1.966 1.00 46.16 87 GLN A O 1
ATOM 681 N N . ARG A 1 88 ? -11.862 -12.358 -1.375 1.00 44.72 88 ARG A N 1
ATOM 682 C CA . ARG A 1 88 ? -11.351 -12.348 -2.738 1.00 44.72 88 ARG A CA 1
ATOM 683 C C . ARG A 1 88 ? -11.374 -13.824 -3.152 1.00 44.72 88 ARG A C 1
ATOM 685 O O . ARG A 1 88 ? -10.920 -14.642 -2.339 1.00 44.72 88 ARG A O 1
ATOM 692 N N . PRO A 1 89 ? -11.994 -14.194 -4.290 1.00 41.38 89 PRO A N 1
ATOM 693 C CA . PRO A 1 89 ? -11.935 -15.576 -4.743 1.00 41.38 89 PRO A CA 1
ATOM 694 C C . PRO A 1 89 ? -10.477 -16.028 -4.642 1.00 41.38 89 PRO A C 1
ATOM 696 O O . PRO A 1 89 ? -9.598 -15.193 -4.894 1.00 41.38 89 PRO A O 1
ATOM 699 N N . PRO A 1 90 ? -10.206 -17.265 -4.180 1.00 42.94 90 PRO A N 1
ATOM 700 C CA . PRO A 1 90 ? -8.844 -17.756 -4.118 1.00 42.94 90 PRO A CA 1
ATOM 701 C C . PRO A 1 90 ? -8.242 -17.512 -5.489 1.00 42.94 90 PRO A C 1
ATOM 703 O O . PRO A 1 90 ? -8.723 -18.041 -6.489 1.00 42.94 90 PRO A O 1
ATOM 706 N N . ILE A 1 91 ? -7.265 -16.613 -5.505 1.00 45.19 91 ILE A N 1
ATOM 707 C CA . ILE A 1 91 ? -6.472 -16.311 -6.675 1.00 45.19 91 ILE A CA 1
ATOM 708 C C . ILE A 1 91 ? -5.952 -17.670 -7.147 1.00 45.19 91 ILE A C 1
ATOM 710 O O . ILE A 1 91 ? -5.262 -18.326 -6.356 1.00 45.19 91 ILE A O 1
ATOM 714 N N . PRO A 1 92 ? -6.311 -18.157 -8.351 1.00 52.47 92 PRO A N 1
ATOM 715 C CA . PRO A 1 92 ? -5.596 -19.275 -8.931 1.00 52.47 92 PRO A CA 1
ATOM 716 C C . PRO A 1 92 ? -4.120 -18.891 -8.928 1.00 52.47 92 PRO A C 1
ATOM 718 O O . PRO A 1 92 ? -3.717 -17.892 -9.521 1.00 52.47 92 PRO A O 1
ATOM 721 N N . GLN A 1 93 ? -3.342 -19.636 -8.147 1.00 54.38 93 GLN A N 1
ATOM 722 C CA . GLN A 1 93 ? -1.900 -19.477 -8.117 1.00 54.38 93 GLN A CA 1
ATOM 723 C C . GLN A 1 93 ? -1.415 -19.780 -9.538 1.00 54.38 93 GLN A C 1
ATOM 725 O O . GLN A 1 93 ? -1.780 -20.844 -10.055 1.00 54.38 93 GLN A O 1
ATOM 730 N N . PRO A 1 94 ? -0.659 -18.876 -10.186 1.00 60.97 94 PRO A N 1
ATOM 731 C CA . PRO A 1 94 ? -0.042 -19.212 -11.457 1.00 60.97 94 PRO A CA 1
ATOM 732 C C . PRO A 1 94 ? 0.766 -20.489 -11.269 1.00 60.97 94 PRO A C 1
ATOM 734 O O . PRO A 1 94 ? 1.449 -20.659 -10.256 1.00 60.97 94 PRO A O 1
ATOM 737 N N . ASN A 1 95 ? 0.698 -21.393 -12.239 1.00 73.75 95 ASN A N 1
ATOM 738 C CA . ASN A 1 95 ? 1.669 -22.480 -12.260 1.00 73.75 95 ASN A CA 1
ATOM 739 C C . ASN A 1 95 ? 3.084 -21.907 -12.486 1.00 73.75 95 ASN A C 1
ATOM 741 O O . ASN A 1 95 ? 3.244 -20.783 -12.969 1.00 73.75 95 ASN A O 1
ATOM 745 N N . ASP A 1 96 ? 4.121 -22.690 -12.182 1.00 73.94 96 ASP A N 1
ATOM 746 C CA . ASP A 1 96 ? 5.521 -22.246 -12.294 1.00 73.94 96 ASP A CA 1
ATOM 747 C C . ASP A 1 96 ? 5.857 -21.658 -13.681 1.00 73.94 96 ASP A C 1
ATOM 749 O O . ASP A 1 96 ? 6.653 -20.726 -13.801 1.00 73.94 96 ASP A O 1
ATOM 753 N N . ALA A 1 97 ? 5.223 -22.162 -14.747 1.00 76.62 97 ALA A N 1
ATOM 754 C CA . ALA A 1 97 ? 5.438 -21.688 -16.111 1.00 76.62 97 ALA A CA 1
ATOM 755 C C . ALA A 1 97 ? 4.748 -20.343 -16.408 1.00 76.62 97 ALA A C 1
ATOM 757 O O . ALA A 1 97 ? 5.242 -19.564 -17.222 1.00 76.62 97 ALA A O 1
ATOM 758 N N . GLU A 1 98 ? 3.599 -20.059 -15.800 1.00 73.25 98 GLU A N 1
ATOM 759 C CA . GLU A 1 98 ? 2.931 -18.750 -15.859 1.00 73.25 98 GLU A CA 1
ATOM 760 C C . GLU A 1 98 ? 3.706 -17.712 -15.051 1.00 73.25 98 GLU A C 1
ATOM 762 O O . GLU A 1 98 ? 4.018 -16.643 -15.575 1.00 73.25 98 GLU A O 1
ATOM 767 N N . HIS A 1 99 ? 4.132 -18.070 -13.835 1.00 70.69 99 HIS A N 1
ATOM 768 C CA . HIS A 1 99 ? 4.957 -17.206 -12.985 1.00 70.69 99 HIS A CA 1
ATOM 769 C C . HIS A 1 99 ? 6.267 -16.818 -13.692 1.00 70.69 99 HIS A C 1
ATOM 771 O O . HIS A 1 99 ? 6.586 -15.633 -13.821 1.00 70.69 99 HIS A O 1
ATOM 777 N N . MET A 1 100 ? 6.961 -17.795 -14.291 1.00 74.19 100 MET A N 1
ATOM 778 C CA . MET A 1 100 ? 8.184 -17.562 -15.070 1.00 74.19 100 MET A CA 1
ATOM 779 C C . MET A 1 100 ? 7.958 -16.675 -16.305 1.00 74.19 100 MET A C 1
ATOM 781 O O . MET A 1 100 ? 8.818 -15.856 -16.651 1.00 74.19 100 MET A O 1
ATOM 785 N N . ARG A 1 101 ? 6.816 -16.817 -16.991 1.00 77.62 101 ARG A N 1
ATOM 786 C CA . ARG A 1 101 ? 6.486 -16.005 -18.173 1.00 77.62 101 ARG A CA 1
ATOM 787 C C . ARG A 1 101 ? 6.290 -14.539 -17.805 1.00 77.62 101 ARG A C 1
ATOM 789 O O . ARG A 1 101 ? 6.918 -13.683 -18.428 1.00 77.62 101 ARG A O 1
ATOM 796 N N . ILE A 1 102 ? 5.500 -14.255 -16.774 1.00 72.88 102 ILE A N 1
ATOM 797 C CA . ILE A 1 102 ? 5.230 -12.879 -16.337 1.00 72.88 102 ILE A CA 1
ATOM 798 C C . ILE A 1 102 ? 6.506 -12.212 -15.823 1.00 72.88 102 ILE A C 1
ATOM 800 O O . ILE A 1 102 ? 6.829 -11.095 -16.236 1.00 72.88 102 ILE A O 1
ATOM 804 N N . HIS A 1 103 ? 7.291 -12.934 -15.019 1.00 76.25 103 HIS A N 1
ATOM 805 C CA . HIS A 1 103 ? 8.606 -12.486 -14.567 1.00 76.25 103 HIS A CA 1
ATOM 806 C C . HIS A 1 103 ? 9.512 -12.113 -15.751 1.00 76.25 103 HIS A C 1
ATOM 808 O O . HIS A 1 103 ? 10.101 -11.034 -15.790 1.00 76.25 103 HIS A O 1
ATOM 814 N N . THR A 1 104 ? 9.574 -12.966 -16.777 1.00 83.25 104 THR A N 1
ATOM 815 C CA . THR A 1 104 ? 10.382 -12.711 -17.979 1.00 83.25 104 THR A CA 1
ATOM 816 C C . THR A 1 104 ? 9.930 -11.450 -18.718 1.00 83.25 104 THR A C 1
ATOM 818 O O . THR A 1 104 ? 10.763 -10.637 -19.124 1.00 83.25 104 THR A O 1
ATOM 821 N N . VAL A 1 105 ? 8.621 -11.258 -18.884 1.00 83.62 105 VAL A N 1
ATOM 822 C CA . VAL A 1 105 ? 8.060 -10.087 -19.572 1.00 83.62 105 VAL A CA 1
ATOM 823 C C . VAL A 1 105 ? 8.387 -8.796 -18.814 1.00 83.62 105 VAL A C 1
ATOM 825 O O . VAL A 1 105 ? 8.897 -7.851 -19.422 1.00 83.62 105 VAL A O 1
ATOM 828 N N . LEU A 1 106 ? 8.172 -8.763 -17.496 1.00 81.38 106 LEU A N 1
ATOM 829 C CA . LEU A 1 106 ? 8.450 -7.591 -16.659 1.00 81.38 106 LEU A CA 1
ATOM 830 C C . LEU A 1 106 ? 9.932 -7.233 -16.633 1.00 81.38 106 LEU A C 1
ATOM 832 O O . LEU A 1 106 ? 10.288 -6.082 -16.893 1.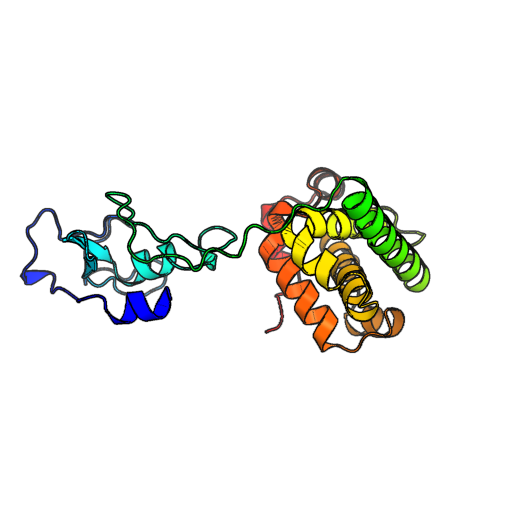00 81.38 106 LEU A O 1
ATOM 836 N N . VAL A 1 107 ? 10.805 -8.216 -16.398 1.00 83.69 107 VAL A N 1
ATOM 837 C CA . VAL A 1 107 ? 12.257 -7.995 -16.390 1.00 83.69 107 VAL A CA 1
ATOM 838 C C . VAL A 1 107 ? 12.723 -7.452 -17.735 1.00 83.69 107 VAL A C 1
ATOM 840 O O . VAL A 1 107 ? 13.462 -6.469 -17.769 1.00 83.69 107 VAL A O 1
ATOM 843 N N . ASN A 1 108 ? 12.270 -8.037 -18.848 1.00 87.06 108 ASN A N 1
ATOM 844 C CA . ASN A 1 108 ? 12.657 -7.579 -20.182 1.00 87.06 108 ASN A CA 1
ATOM 845 C C . ASN A 1 108 ? 12.181 -6.147 -20.460 1.00 87.06 108 ASN A C 1
ATOM 847 O O . ASN A 1 108 ? 12.911 -5.365 -21.075 1.00 87.06 108 ASN A O 1
ATOM 851 N N . ARG A 1 109 ? 10.991 -5.768 -19.976 1.00 86.62 109 ARG A N 1
ATOM 852 C CA . ARG A 1 109 ? 10.494 -4.388 -20.068 1.00 86.62 109 ARG A CA 1
ATOM 853 C C . ARG A 1 109 ? 11.315 -3.430 -19.207 1.00 86.62 109 ARG A C 1
ATOM 855 O O . ARG A 1 109 ? 11.710 -2.382 -19.714 1.00 86.62 109 ARG A O 1
ATOM 862 N N . CYS A 1 110 ? 11.662 -3.802 -17.974 1.00 85.62 110 CYS A N 1
ATOM 863 C CA . CYS A 1 110 ? 12.575 -3.024 -17.133 1.00 85.62 110 CYS A CA 1
ATOM 864 C C . CYS A 1 110 ? 13.945 -2.834 -17.793 1.00 85.62 110 CYS A C 1
ATOM 866 O O . CYS A 1 110 ? 14.474 -1.726 -17.774 1.00 85.62 110 CYS A O 1
ATOM 868 N N . VAL A 1 111 ? 14.515 -3.880 -18.398 1.00 87.25 111 VAL A N 1
ATOM 869 C CA . VAL A 1 111 ? 15.804 -3.804 -19.107 1.00 87.25 111 VAL A CA 1
ATOM 870 C C . VAL A 1 111 ? 15.714 -2.858 -20.303 1.00 87.25 111 VAL A C 1
ATOM 872 O O . VAL A 1 111 ? 16.547 -1.962 -20.430 1.00 87.25 111 VAL A O 1
ATOM 875 N N . GLY A 1 112 ? 14.689 -3.009 -21.147 1.00 86.88 112 GLY A N 1
ATOM 876 C CA . GLY A 1 112 ? 14.498 -2.142 -22.311 1.00 86.88 112 GLY A CA 1
ATOM 877 C C . GLY A 1 112 ? 14.326 -0.672 -21.925 1.00 86.88 112 GLY A C 1
ATOM 878 O O . GLY A 1 112 ? 14.980 0.197 -22.499 1.00 86.88 112 GLY A O 1
ATOM 879 N N . LEU A 1 113 ? 13.507 -0.397 -20.907 1.00 85.19 113 LEU A N 1
ATOM 880 C CA . LEU A 1 113 ? 13.263 0.964 -20.432 1.00 85.19 113 LEU A CA 1
ATOM 881 C C . LEU A 1 113 ? 14.501 1.566 -19.747 1.00 85.19 113 LEU A C 1
ATOM 883 O O . LEU A 1 113 ? 14.824 2.729 -19.967 1.00 85.19 113 LEU A O 1
ATOM 887 N N . SER A 1 114 ? 15.255 0.761 -18.991 1.00 86.12 114 SER A N 1
ATOM 888 C CA . SER A 1 114 ? 16.530 1.187 -18.395 1.00 86.12 114 SER A CA 1
ATOM 889 C C . SER A 1 114 ? 17.545 1.599 -19.463 1.00 86.12 114 SER A C 1
ATOM 891 O O . SER A 1 114 ? 18.238 2.602 -19.299 1.00 86.12 114 SER A O 1
ATOM 893 N N . ALA A 1 115 ? 17.611 0.859 -20.574 1.00 85.88 115 ALA A N 1
ATOM 894 C CA . ALA A 1 115 ? 18.491 1.183 -21.691 1.00 85.88 115 ALA A CA 1
ATOM 895 C C . ALA A 1 11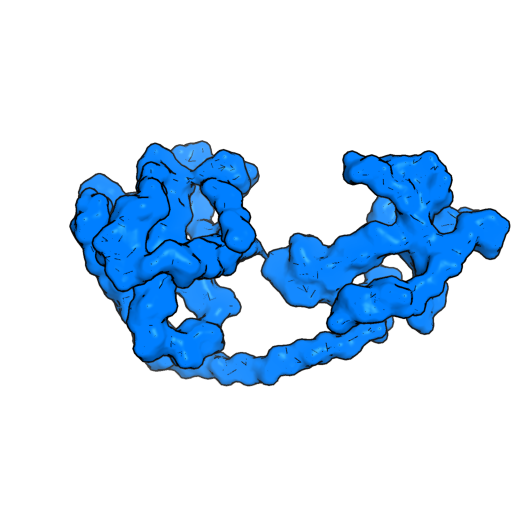5 ? 18.087 2.495 -22.382 1.00 85.88 115 ALA A C 1
ATOM 897 O O . ALA A 1 115 ? 18.955 3.319 -22.665 1.00 85.88 115 ALA A O 1
ATOM 898 N N . GLN A 1 116 ? 16.786 2.719 -22.602 1.00 84.88 116 GLN A N 1
ATOM 899 C CA . GLN A 1 116 ? 16.264 3.973 -23.167 1.00 84.88 116 GLN A CA 1
ATOM 900 C C . GLN A 1 116 ? 16.548 5.182 -22.269 1.00 84.88 116 GLN A C 1
ATOM 902 O O . GLN A 1 116 ? 16.866 6.258 -22.766 1.00 84.88 116 GLN A O 1
ATOM 907 N N . LEU A 1 117 ? 16.506 4.986 -20.950 1.00 82.75 117 LEU A N 1
ATOM 908 C CA . LEU A 1 117 ? 16.814 6.011 -19.951 1.00 82.75 117 LEU A CA 1
ATOM 909 C C . LEU A 1 117 ? 18.323 6.207 -19.711 1.00 82.75 117 LEU A C 1
ATOM 911 O O . LEU A 1 117 ? 18.708 7.015 -18.867 1.00 82.75 117 LEU A O 1
ATOM 915 N N . GLY A 1 118 ? 19.191 5.479 -20.424 1.00 83.00 118 GLY A N 1
ATOM 916 C CA . GLY A 1 118 ? 20.644 5.591 -20.277 1.00 83.00 118 GLY A CA 1
ATOM 917 C C . GLY A 1 118 ? 21.193 5.019 -18.964 1.00 83.00 118 GLY A C 1
ATOM 918 O O . GLY A 1 118 ? 22.319 5.329 -18.582 1.00 83.00 118 GLY A O 1
ATOM 919 N N . LEU A 1 119 ? 20.444 4.149 -18.280 1.00 82.00 119 LEU A N 1
ATOM 920 C CA . LEU A 1 119 ? 20.830 3.558 -16.989 1.00 82.00 119 LEU A CA 1
ATOM 921 C C . LEU A 1 119 ? 21.869 2.430 -17.114 1.00 82.00 119 LEU A C 1
ATOM 923 O O . LEU A 1 119 ? 22.214 1.793 -16.123 1.00 82.00 119 LEU A O 1
ATOM 927 N N . ASN A 1 120 ? 22.407 2.183 -18.311 1.00 76.06 120 ASN A N 1
ATOM 928 C CA . ASN A 1 120 ? 23.418 1.147 -18.561 1.00 76.06 120 ASN A CA 1
ATOM 929 C C . ASN A 1 120 ? 24.696 1.335 -17.723 1.00 76.06 120 ASN A C 1
ATOM 931 O O . ASN A 1 120 ? 25.404 0.370 -17.453 1.00 76.06 120 ASN A O 1
ATOM 935 N N . HIS A 1 121 ? 24.978 2.569 -17.301 1.00 78.00 121 HIS A N 1
ATOM 936 C CA . HIS A 1 121 ? 26.115 2.910 -16.444 1.00 78.00 121 HIS A CA 1
ATOM 937 C C . HIS A 1 121 ? 25.780 2.898 -14.943 1.00 78.00 121 HIS A C 1
ATOM 939 O O . HIS A 1 121 ? 26.656 3.180 -14.133 1.00 78.00 121 HIS A O 1
ATOM 945 N N . MET A 1 122 ? 24.537 2.572 -14.570 1.00 81.06 122 MET A N 1
ATOM 946 C CA . MET A 1 122 ? 24.047 2.552 -13.186 1.00 81.06 122 MET A CA 1
ATOM 947 C C . MET A 1 122 ? 23.414 1.191 -12.855 1.00 81.06 122 MET A C 1
ATOM 949 O O . MET A 1 122 ? 22.184 1.060 -12.778 1.00 81.06 122 MET A O 1
ATOM 953 N N . PRO A 1 123 ? 24.245 0.142 -12.695 1.00 83.38 123 PRO A N 1
ATOM 954 C CA . PRO A 1 123 ? 23.777 -1.228 -12.501 1.00 83.38 123 PRO A CA 1
ATOM 955 C C . PRO A 1 123 ? 22.970 -1.413 -11.210 1.00 83.38 123 PRO A C 1
ATOM 957 O O . PRO A 1 123 ? 22.127 -2.310 -11.149 1.00 83.38 123 PRO A O 1
ATOM 960 N N . GLU A 1 124 ? 23.174 -0.565 -10.204 1.00 86.31 124 GLU A N 1
ATOM 961 C CA . GLU A 1 124 ? 22.425 -0.560 -8.950 1.00 86.31 124 GLU A CA 1
ATOM 962 C C . GLU A 1 124 ? 20.967 -0.153 -9.182 1.00 86.31 124 GLU A C 1
ATOM 964 O O . GLU A 1 124 ? 20.067 -0.844 -8.709 1.00 86.31 124 GLU A O 1
ATOM 969 N N . ILE A 1 125 ? 20.714 0.899 -9.972 1.00 85.88 125 ILE A N 1
ATOM 970 C CA . ILE A 1 125 ? 19.351 1.363 -10.287 1.00 85.88 125 ILE A CA 1
ATOM 971 C C . ILE A 1 125 ? 18.620 0.323 -11.120 1.00 85.88 125 ILE A C 1
ATOM 973 O O . ILE A 1 125 ? 17.515 -0.090 -10.769 1.00 85.88 125 ILE A O 1
ATOM 977 N N . ALA A 1 126 ? 19.259 -0.173 -12.179 1.00 86.06 126 ALA A N 1
ATOM 978 C CA . ALA A 1 126 ? 18.681 -1.231 -13.000 1.00 86.06 126 ALA A CA 1
ATOM 979 C C . ALA A 1 126 ? 18.479 -2.535 -12.200 1.00 86.06 126 ALA A C 1
ATOM 981 O O . ALA A 1 126 ? 17.531 -3.285 -12.437 1.00 86.06 126 ALA A O 1
ATOM 982 N N . GLY A 1 127 ? 19.369 -2.843 -11.253 1.00 86.62 127 GLY A N 1
ATOM 983 C CA . GLY A 1 127 ? 19.253 -3.977 -10.336 1.00 86.62 127 GLY A CA 1
ATOM 984 C C . GLY A 1 127 ? 18.064 -3.846 -9.389 1.00 86.62 127 GLY A C 1
ATOM 985 O O . GLY A 1 127 ? 17.239 -4.756 -9.327 1.00 86.62 127 GLY A O 1
ATOM 986 N N . MET A 1 128 ? 17.943 -2.704 -8.713 1.00 88.25 128 MET A N 1
ATOM 987 C CA . MET A 1 128 ? 16.840 -2.407 -7.801 1.00 88.25 128 MET A CA 1
ATOM 988 C C . MET A 1 128 ? 15.498 -2.392 -8.536 1.00 88.25 128 MET A C 1
ATOM 990 O O . MET A 1 128 ? 14.547 -3.014 -8.079 1.00 88.25 128 MET A O 1
ATOM 994 N N . ALA A 1 129 ? 15.422 -1.759 -9.709 1.00 89.19 129 ALA A N 1
ATOM 995 C CA . ALA A 1 129 ? 14.192 -1.691 -10.494 1.00 89.19 129 ALA A CA 1
ATOM 996 C C . ALA A 1 129 ? 13.697 -3.082 -10.919 1.00 89.19 129 ALA A C 1
ATOM 998 O O . ALA A 1 129 ? 12.517 -3.385 -10.772 1.00 89.19 129 ALA A O 1
ATOM 999 N N . ARG A 1 130 ? 14.600 -3.954 -11.394 1.00 88.56 130 ARG A N 1
ATOM 1000 C CA . ARG A 1 130 ? 14.262 -5.351 -11.721 1.00 88.56 130 ARG A CA 1
ATOM 1001 C C . ARG A 1 130 ? 13.815 -6.123 -10.485 1.00 88.56 130 ARG A C 1
ATOM 1003 O O . ARG A 1 130 ? 12.845 -6.864 -10.554 1.00 88.56 130 ARG A O 1
ATOM 1010 N N . TRP A 1 131 ? 14.502 -5.935 -9.359 1.00 87.44 131 TRP A N 1
ATOM 1011 C CA . TRP A 1 131 ? 14.125 -6.573 -8.101 1.00 87.44 131 TRP A CA 1
ATOM 1012 C C . TRP A 1 131 ? 12.705 -6.184 -7.679 1.00 87.44 131 TRP A C 1
ATOM 1014 O O . TRP A 1 131 ? 11.890 -7.069 -7.430 1.00 87.44 131 TRP A O 1
ATOM 1024 N N . ILE A 1 132 ? 12.400 -4.884 -7.664 1.00 86.81 132 ILE A N 1
ATOM 1025 C CA . ILE A 1 132 ? 11.079 -4.343 -7.319 1.00 86.81 132 ILE A CA 1
ATOM 1026 C C . ILE A 1 132 ? 10.006 -4.896 -8.267 1.00 86.81 132 ILE A C 1
ATOM 1028 O O . ILE A 1 132 ? 8.991 -5.412 -7.803 1.00 86.81 132 ILE A O 1
ATOM 1032 N N . ALA A 1 133 ? 10.250 -4.860 -9.581 1.00 85.56 133 ALA A N 1
ATOM 1033 C CA . ALA A 1 133 ? 9.316 -5.366 -10.589 1.00 85.56 133 ALA A CA 1
ATOM 1034 C C . ALA A 1 133 ? 9.051 -6.879 -10.469 1.00 85.56 133 ALA A C 1
ATOM 1036 O O . ALA A 1 133 ? 7.968 -7.342 -10.816 1.00 85.56 133 ALA A O 1
ATOM 1037 N N . ASN A 1 134 ? 10.012 -7.645 -9.951 1.00 80.81 134 ASN A N 1
ATOM 1038 C CA . ASN A 1 134 ? 9.839 -9.074 -9.703 1.00 80.81 134 ASN A CA 1
ATOM 1039 C C . ASN A 1 134 ? 9.066 -9.344 -8.413 1.00 80.81 134 ASN A C 1
ATOM 1041 O O . ASN A 1 134 ? 8.170 -10.176 -8.400 1.00 80.81 134 ASN A O 1
ATOM 1045 N N . HIS A 1 135 ? 9.373 -8.617 -7.340 1.00 78.94 135 HIS A N 1
ATOM 1046 C CA . HIS A 1 135 ? 8.751 -8.856 -6.036 1.00 78.94 135 HIS A CA 1
ATOM 1047 C C . HIS A 1 135 ? 7.327 -8.306 -5.962 1.00 78.94 135 HIS A C 1
ATOM 1049 O O . HIS A 1 135 ? 6.505 -8.838 -5.223 1.00 78.94 135 HIS A O 1
ATOM 1055 N N . ILE A 1 136 ? 6.984 -7.290 -6.763 1.00 73.00 136 ILE A N 1
ATOM 1056 C CA . ILE A 1 136 ? 5.591 -6.844 -6.864 1.00 73.00 136 ILE A CA 1
ATOM 1057 C C . ILE A 1 136 ? 4.699 -7.913 -7.507 1.00 73.00 136 ILE A C 1
ATOM 1059 O O . ILE A 1 136 ? 3.535 -8.031 -7.132 1.00 73.00 136 ILE A O 1
ATOM 1063 N N . HIS A 1 137 ? 5.240 -8.742 -8.409 1.00 68.06 137 HIS A N 1
ATOM 1064 C CA . HIS A 1 137 ? 4.510 -9.888 -8.946 1.00 68.06 137 HIS A CA 1
ATOM 1065 C C . HIS A 1 137 ? 4.185 -10.901 -7.848 1.00 68.06 137 HIS A C 1
ATOM 1067 O O . HIS A 1 137 ? 3.068 -11.396 -7.800 1.00 68.06 137 HIS A O 1
ATOM 1073 N N . ASP A 1 138 ? 5.095 -11.161 -6.913 1.00 66.94 138 ASP A N 1
ATOM 1074 C CA . ASP A 1 138 ? 4.813 -12.091 -5.812 1.00 66.94 138 ASP A CA 1
ATOM 1075 C C . ASP A 1 138 ? 3.702 -11.579 -4.877 1.00 66.94 138 ASP A C 1
ATOM 1077 O O . ASP A 1 138 ? 3.000 -12.371 -4.247 1.00 66.94 138 ASP A O 1
ATOM 1081 N N . ILE A 1 139 ? 3.479 -10.261 -4.841 1.00 66.12 139 ILE A N 1
ATOM 1082 C CA . ILE A 1 139 ? 2.395 -9.627 -4.078 1.00 66.12 139 ILE A CA 1
ATOM 1083 C C . ILE A 1 139 ? 1.083 -9.577 -4.886 1.00 66.12 139 ILE A C 1
ATOM 1085 O O . ILE A 1 139 ? 0.002 -9.748 -4.318 1.00 66.12 139 ILE A O 1
ATOM 1089 N N . PHE A 1 140 ? 1.157 -9.383 -6.208 1.00 67.44 140 PHE A N 1
ATOM 1090 C CA . PHE A 1 140 ? 0.005 -9.115 -7.082 1.00 67.44 140 PHE A CA 1
ATOM 1091 C C . PHE A 1 140 ? -0.158 -10.101 -8.246 1.00 67.44 140 PHE A C 1
ATOM 1093 O O . PHE A 1 140 ? -0.799 -9.761 -9.241 1.00 67.44 140 PHE A O 1
ATOM 1100 N N . ALA A 1 141 ? 0.374 -11.320 -8.127 1.00 61.34 141 ALA A N 1
ATOM 1101 C CA . ALA A 1 141 ? 0.472 -12.301 -9.214 1.00 61.34 141 ALA A CA 1
ATOM 1102 C C . ALA A 1 141 ? -0.823 -12.419 -10.027 1.00 61.34 141 ALA A C 1
ATOM 1104 O O . ALA A 1 141 ? -0.795 -12.410 -11.248 1.00 61.34 141 ALA A O 1
ATOM 1105 N N . PHE A 1 142 ? -1.982 -12.410 -9.367 1.00 56.41 142 PHE A N 1
ATOM 1106 C CA . PHE A 1 142 ? -3.284 -12.466 -10.033 1.00 56.41 142 PHE A CA 1
ATOM 1107 C C . PHE A 1 142 ? -3.637 -11.261 -10.900 1.00 56.41 142 PHE A C 1
ATOM 1109 O O . PHE A 1 142 ? -4.040 -11.427 -12.046 1.00 56.41 142 PHE A O 1
ATOM 1116 N N . GLU A 1 143 ? -3.504 -10.049 -10.356 1.00 63.84 143 GLU A N 1
ATOM 1117 C CA . GLU A 1 143 ? -3.793 -8.818 -11.100 1.00 63.84 143 GLU A CA 1
ATOM 1118 C C . GLU A 1 143 ? -2.821 -8.672 -12.270 1.00 63.84 143 GLU A C 1
ATOM 1120 O O . GLU A 1 143 ? -3.182 -8.135 -13.315 1.00 63.84 143 GLU A O 1
ATOM 1125 N N . MET A 1 144 ? -1.602 -9.193 -12.104 1.00 63.38 144 MET A N 1
ATOM 1126 C CA . MET A 1 144 ? -0.611 -9.263 -13.165 1.00 63.38 144 MET A CA 1
ATOM 1127 C C . MET A 1 144 ? -0.962 -10.295 -14.233 1.00 63.38 144 MET A C 1
ATOM 1129 O O . MET A 1 144 ? -0.813 -9.962 -15.398 1.00 63.38 144 MET A O 1
ATOM 1133 N N . ILE A 1 145 ? -1.470 -11.481 -13.877 1.00 58.78 145 ILE A N 1
ATOM 1134 C CA . ILE A 1 145 ? -1.933 -12.505 -14.834 1.00 58.78 145 ILE A CA 1
ATOM 1135 C C . ILE A 1 145 ? -3.122 -11.989 -15.648 1.00 58.78 145 ILE A C 1
ATOM 1137 O O . ILE A 1 145 ? -3.104 -12.049 -16.873 1.00 58.78 145 ILE A O 1
ATOM 1141 N N . GLU A 1 146 ? -4.151 -11.430 -15.000 1.00 64.88 146 GLU A N 1
ATOM 1142 C CA . GLU A 1 146 ? -5.341 -10.926 -15.708 1.00 64.88 146 GLU A CA 1
ATOM 1143 C C . GLU A 1 146 ? -5.005 -9.783 -16.679 1.00 64.88 146 GLU A C 1
ATOM 1145 O O . GLU A 1 146 ? -5.699 -9.573 -17.676 1.00 64.88 146 GLU A O 1
ATOM 1150 N N . ARG A 1 147 ? -3.921 -9.053 -16.401 1.00 68.81 147 ARG A N 1
ATOM 1151 C CA . ARG A 1 147 ? -3.464 -7.897 -17.174 1.00 68.81 147 ARG A CA 1
ATOM 1152 C C . ARG A 1 147 ? -2.128 -8.140 -17.872 1.00 68.81 147 ARG A C 1
ATOM 1154 O O . ARG A 1 147 ? -1.519 -7.187 -18.346 1.00 68.81 147 ARG A O 1
ATOM 1161 N N . GLU A 1 148 ? -1.665 -9.384 -17.986 1.00 63.38 148 GLU A N 1
ATOM 1162 C CA . GLU A 1 148 ? -0.332 -9.681 -18.539 1.00 63.38 148 GLU A CA 1
ATOM 1163 C C . GLU A 1 148 ? -0.237 -9.298 -20.021 1.00 63.38 148 GLU A C 1
ATOM 1165 O O . GLU A 1 148 ? 0.808 -8.871 -20.509 1.00 63.38 148 GLU A O 1
ATOM 1170 N N . ASN A 1 149 ? -1.369 -9.402 -20.725 1.00 65.69 149 ASN A N 1
ATOM 1171 C CA . ASN A 1 149 ? -1.514 -9.013 -22.124 1.00 65.69 149 ASN A CA 1
ATOM 1172 C C . ASN A 1 149 ? -1.776 -7.505 -22.295 1.00 65.69 149 ASN A C 1
ATOM 1174 O O . ASN A 1 149 ? -1.793 -7.004 -23.421 1.00 65.69 149 ASN A O 1
ATOM 1178 N N . ASP A 1 150 ? -1.962 -6.766 -21.197 1.00 77.44 150 ASP A N 1
ATOM 1179 C CA . ASP A 1 150 ? -2.031 -5.307 -21.191 1.00 77.44 150 ASP A CA 1
ATOM 1180 C C . ASP A 1 150 ? -0.599 -4.744 -21.162 1.00 77.44 150 ASP A C 1
ATOM 1182 O O . ASP A 1 150 ? -0.033 -4.427 -20.113 1.00 77.44 150 ASP A O 1
ATOM 1186 N N . ASP A 1 151 ? 0.005 -4.612 -22.349 1.00 76.31 151 ASP A N 1
ATOM 1187 C CA . ASP A 1 151 ? 1.362 -4.065 -22.521 1.00 76.31 151 ASP A CA 1
ATOM 1188 C C . ASP A 1 151 ? 1.512 -2.680 -21.865 1.00 76.31 151 ASP A C 1
ATOM 1190 O O . ASP A 1 151 ? 2.601 -2.325 -21.410 1.00 76.31 151 ASP A O 1
ATOM 1194 N N . ARG A 1 152 ? 0.420 -1.906 -21.755 1.00 76.81 152 ARG A N 1
ATOM 1195 C CA . ARG A 1 152 ? 0.421 -0.608 -21.071 1.00 76.81 152 ARG A CA 1
ATOM 1196 C C . ARG A 1 152 ? 0.620 -0.788 -19.569 1.00 76.81 152 ARG A C 1
ATOM 1198 O O . ARG A 1 152 ? 1.454 -0.095 -18.999 1.00 76.81 152 ARG A O 1
ATOM 1205 N N . PHE A 1 153 ? -0.086 -1.729 -18.945 1.00 79.50 153 PHE A N 1
ATOM 1206 C CA . PHE A 1 153 ? 0.059 -2.020 -17.517 1.00 79.50 153 PHE A CA 1
ATOM 1207 C C . PHE A 1 153 ? 1.474 -2.485 -17.163 1.00 79.50 153 PHE A C 1
ATOM 1209 O O . PHE A 1 153 ? 2.105 -1.922 -16.269 1.00 79.50 153 PHE A O 1
ATOM 1216 N N . VAL A 1 154 ? 2.011 -3.454 -17.908 1.00 80.56 154 VAL A N 1
ATOM 1217 C CA . VAL A 1 154 ? 3.365 -3.987 -17.682 1.00 80.56 154 VAL A CA 1
ATOM 1218 C C . VAL A 1 154 ? 4.425 -2.886 -17.814 1.00 80.56 154 VAL A C 1
ATOM 1220 O O . VAL A 1 154 ? 5.337 -2.796 -16.989 1.00 80.56 154 VAL A O 1
ATOM 1223 N N . ARG A 1 155 ? 4.300 -2.008 -18.820 1.00 83.06 155 ARG A N 1
ATOM 1224 C CA . ARG A 1 155 ? 5.191 -0.845 -18.978 1.00 83.06 155 ARG A CA 1
ATOM 1225 C C . ARG A 1 155 ? 5.092 0.116 -17.808 1.00 83.06 155 ARG A C 1
ATOM 1227 O O . ARG A 1 155 ? 6.124 0.592 -17.348 1.00 83.06 155 ARG A O 1
ATOM 1234 N N . SER A 1 156 ? 3.888 0.376 -17.308 1.00 86.38 156 SER A N 1
ATOM 1235 C CA . SER A 1 156 ? 3.684 1.263 -16.164 1.00 86.38 156 SER A CA 1
ATOM 1236 C C . SER A 1 156 ? 4.293 0.713 -14.878 1.00 86.38 156 SER A C 1
ATOM 1238 O O . SER A 1 156 ? 4.908 1.473 -14.137 1.00 86.38 156 SER A O 1
ATOM 1240 N N . VAL A 1 157 ? 4.212 -0.601 -14.642 1.00 87.56 157 VAL A N 1
ATOM 1241 C CA . VAL A 1 157 ? 4.886 -1.253 -13.505 1.00 87.56 157 VAL A CA 1
ATOM 1242 C C . VAL A 1 157 ? 6.407 -1.159 -13.642 1.00 87.56 157 VAL A C 1
ATOM 1244 O O . VAL A 1 157 ? 7.092 -0.791 -12.685 1.00 87.56 157 VAL A O 1
ATOM 1247 N N . ALA A 1 158 ? 6.950 -1.419 -14.835 1.00 88.69 158 ALA A N 1
ATOM 1248 C CA . ALA A 1 158 ? 8.383 -1.286 -15.096 1.00 88.69 158 ALA A CA 1
ATOM 1249 C C . ALA A 1 158 ? 8.876 0.162 -14.904 1.00 88.69 158 ALA A C 1
ATOM 1251 O O . ALA A 1 158 ? 9.893 0.391 -14.248 1.00 88.69 158 ALA A O 1
ATOM 1252 N N . ALA A 1 159 ? 8.128 1.135 -15.426 1.00 89.38 159 ALA A N 1
ATOM 1253 C CA . ALA A 1 159 ? 8.378 2.566 -15.283 1.00 89.38 159 ALA A CA 1
ATOM 1254 C C . ALA A 1 159 ? 8.350 3.016 -13.818 1.00 89.38 159 ALA A C 1
ATOM 1256 O O . ALA A 1 159 ? 9.296 3.649 -13.350 1.00 89.38 159 ALA A O 1
ATOM 1257 N N . ALA A 1 160 ? 7.315 2.631 -13.071 1.00 90.38 160 ALA A N 1
ATOM 1258 C CA . ALA A 1 160 ? 7.187 2.947 -11.654 1.00 90.38 160 ALA A CA 1
ATOM 1259 C C . ALA A 1 160 ? 8.309 2.309 -10.814 1.00 90.38 160 ALA A C 1
ATOM 1261 O O . ALA A 1 160 ? 8.807 2.929 -9.873 1.00 90.38 160 ALA A O 1
ATOM 1262 N N . SER A 1 161 ? 8.760 1.106 -11.183 1.00 91.88 161 SER A N 1
ATOM 1263 C CA . SER A 1 161 ? 9.876 0.425 -10.515 1.00 91.88 161 SER A CA 1
ATOM 1264 C C . SER A 1 161 ? 11.198 1.165 -10.724 1.00 91.88 161 SER A C 1
ATOM 1266 O O . SER A 1 161 ? 11.971 1.325 -9.780 1.00 91.88 161 SER A O 1
ATOM 1268 N N . ILE A 1 162 ? 11.448 1.666 -11.940 1.00 91.06 162 ILE A N 1
ATOM 1269 C CA . ILE A 1 162 ? 12.619 2.504 -12.240 1.00 91.06 162 ILE A CA 1
ATOM 1270 C C . ILE A 1 162 ? 12.526 3.845 -11.511 1.00 91.06 162 ILE A C 1
ATOM 1272 O O . ILE A 1 162 ? 13.506 4.275 -10.904 1.00 91.06 162 ILE A O 1
ATOM 1276 N N . TYR A 1 163 ? 11.352 4.480 -11.517 1.00 91.62 163 TYR A N 1
ATOM 1277 C CA . TYR A 1 163 ? 11.111 5.729 -10.798 1.00 91.62 163 TYR A CA 1
ATOM 1278 C C . TYR A 1 163 ? 11.459 5.589 -9.313 1.00 91.62 163 TYR A C 1
ATOM 1280 O O . TYR A 1 163 ? 12.281 6.349 -8.797 1.00 91.62 163 TYR A O 1
ATOM 1288 N N . MET A 1 164 ? 10.915 4.559 -8.661 1.00 91.69 164 MET A N 1
ATOM 1289 C CA . MET A 1 164 ? 11.185 4.239 -7.262 1.00 91.69 164 MET A CA 1
ATOM 1290 C C . MET A 1 164 ? 12.674 3.962 -7.016 1.00 91.69 164 MET A C 1
ATOM 1292 O O . MET A 1 164 ? 13.280 4.580 -6.143 1.00 91.69 164 MET A O 1
ATOM 1296 N N . ALA A 1 165 ? 13.281 3.074 -7.809 1.00 91.06 165 ALA A N 1
ATOM 1297 C CA . ALA A 1 165 ? 14.688 2.702 -7.680 1.00 91.06 165 ALA A CA 1
ATOM 1298 C C . ALA A 1 165 ? 15.638 3.897 -7.830 1.00 91.06 165 ALA A C 1
ATOM 1300 O O . ALA A 1 165 ? 16.620 3.998 -7.101 1.00 91.06 165 ALA A O 1
ATOM 1301 N N . SER A 1 166 ? 15.340 4.803 -8.761 1.00 90.56 166 SER A N 1
ATOM 1302 C CA . SER A 1 166 ? 16.170 5.975 -9.033 1.00 90.56 166 SER A CA 1
ATOM 1303 C C . SER A 1 166 ? 16.208 6.945 -7.847 1.00 90.56 166 SER A C 1
ATOM 1305 O O . SER A 1 166 ? 17.282 7.396 -7.455 1.00 90.56 166 SER A O 1
ATOM 1307 N N . HIS A 1 167 ? 15.062 7.173 -7.194 1.00 90.19 167 HIS A N 1
ATOM 1308 C CA . HIS A 1 167 ? 14.984 7.991 -5.982 1.00 90.19 167 HIS A CA 1
ATOM 1309 C C . HIS A 1 167 ? 15.686 7.311 -4.810 1.00 90.19 167 HIS A C 1
ATOM 1311 O O . HIS A 1 167 ? 16.515 7.932 -4.152 1.00 90.19 167 HIS A O 1
ATOM 1317 N N . LEU A 1 168 ? 15.435 6.012 -4.612 1.00 88.06 168 LEU A N 1
ATOM 1318 C CA . LEU A 1 168 ? 16.081 5.216 -3.564 1.00 88.06 168 LEU A CA 1
ATOM 1319 C C . LEU A 1 168 ? 17.597 5.145 -3.677 1.00 88.06 168 LEU A C 1
ATOM 1321 O O . LEU A 1 168 ? 18.224 4.693 -2.733 1.00 88.06 168 LEU A O 1
ATOM 1325 N N . LEU A 1 169 ? 18.190 5.497 -4.814 1.00 86.12 169 LEU A N 1
ATOM 1326 C CA . LEU A 1 169 ? 19.633 5.412 -5.032 1.00 86.12 169 LEU A CA 1
ATOM 1327 C C . LEU A 1 169 ? 20.257 6.779 -5.340 1.00 86.12 169 LEU A C 1
ATOM 1329 O O . LEU A 1 169 ? 21.419 6.846 -5.728 1.00 86.12 169 LEU A O 1
ATOM 1333 N N . GLY A 1 170 ? 19.510 7.866 -5.120 1.00 81.88 170 GLY A N 1
ATOM 1334 C CA . GLY A 1 170 ? 20.025 9.235 -5.186 1.00 81.88 170 GLY A CA 1
ATOM 1335 C C . GLY A 1 170 ? 20.136 9.842 -6.590 1.00 81.88 170 GLY A C 1
ATOM 1336 O O . GLY A 1 170 ? 20.630 10.958 -6.705 1.00 81.88 170 GLY A O 1
ATOM 1337 N N . ASP A 1 171 ? 19.651 9.167 -7.637 1.00 82.44 171 ASP A N 1
ATOM 1338 C CA . ASP A 1 171 ? 19.580 9.683 -9.017 1.00 82.44 171 ASP A CA 1
ATOM 1339 C C . ASP A 1 171 ? 18.115 9.814 -9.457 1.00 82.44 171 ASP A C 1
ATOM 1341 O O . ASP A 1 171 ? 17.688 9.238 -10.456 1.00 82.44 171 ASP A O 1
ATOM 1345 N N . GLY A 1 172 ? 17.309 10.511 -8.649 1.00 80.25 172 GLY A N 1
ATOM 1346 C CA . GLY A 1 172 ? 15.863 10.628 -8.845 1.00 80.25 172 GLY A CA 1
ATOM 1347 C C . GLY A 1 172 ? 15.503 11.092 -10.257 1.00 80.25 172 GLY A C 1
ATOM 1348 O O . GLY A 1 172 ? 15.749 12.237 -10.636 1.00 80.25 172 GLY A O 1
ATOM 1349 N N . ARG A 1 173 ? 14.899 10.201 -11.047 1.00 83.69 173 ARG A N 1
ATOM 1350 C CA . ARG A 1 173 ? 14.433 10.504 -12.406 1.00 83.69 173 ARG A CA 1
ATOM 1351 C C . ARG A 1 173 ? 13.059 11.150 -12.347 1.00 83.69 173 ARG A C 1
ATOM 1353 O O . ARG A 1 173 ? 12.187 10.670 -11.630 1.00 83.69 173 ARG A O 1
ATOM 1360 N N . SER A 1 174 ? 12.840 12.219 -13.111 1.00 85.75 174 SER A N 1
ATOM 1361 C CA . SER A 1 174 ? 11.523 12.855 -13.165 1.00 85.75 174 SER A CA 1
ATOM 1362 C C . SER A 1 174 ? 10.490 11.926 -13.806 1.00 85.75 174 SER A C 1
ATOM 1364 O O . SER A 1 174 ? 10.815 11.104 -14.667 1.00 85.75 174 SER A O 1
ATOM 1366 N N . LEU A 1 175 ? 9.232 12.073 -13.388 1.00 82.44 175 LEU A N 1
ATOM 1367 C CA . LEU A 1 175 ? 8.131 11.293 -13.946 1.00 82.44 175 LEU A CA 1
ATOM 1368 C C . LEU A 1 175 ? 7.974 11.564 -15.452 1.00 82.44 175 LEU A C 1
ATOM 1370 O O . LEU A 1 175 ? 7.894 10.616 -16.222 1.00 82.44 175 LEU A O 1
ATOM 1374 N N . GLU A 1 176 ? 8.110 12.829 -15.860 1.00 81.81 176 GLU A N 1
ATOM 1375 C CA . GLU A 1 176 ? 8.097 13.276 -17.261 1.00 81.81 176 GLU A CA 1
ATOM 1376 C C . GLU A 1 176 ? 9.147 12.548 -18.122 1.00 81.81 176 GLU A C 1
ATOM 1378 O O . GLU A 1 176 ? 8.866 12.088 -19.232 1.00 81.81 176 GLU A O 1
ATOM 1383 N N . MET A 1 177 ? 10.367 12.373 -17.595 1.00 80.88 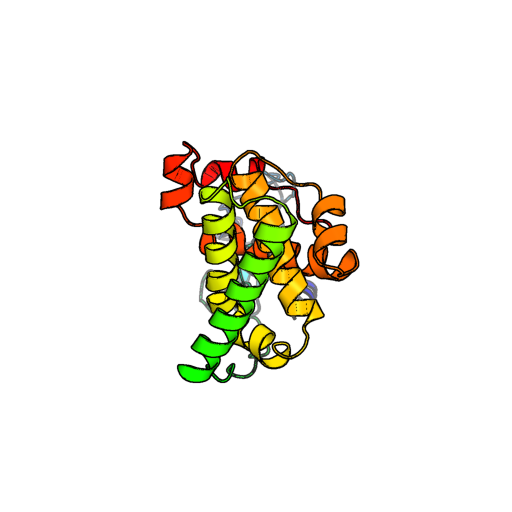177 MET A N 1
ATOM 1384 C CA . MET A 1 177 ? 11.428 11.652 -18.301 1.00 80.88 177 MET A CA 1
ATOM 1385 C C . MET A 1 177 ? 11.062 10.175 -18.490 1.00 80.88 177 MET A C 1
ATOM 1387 O O . MET A 1 177 ? 11.279 9.613 -19.564 1.00 80.88 177 MET A O 1
ATOM 1391 N N . ILE A 1 178 ? 10.479 9.546 -17.470 1.00 83.19 178 ILE A N 1
ATOM 1392 C CA . ILE A 1 178 ? 10.082 8.137 -17.519 1.00 83.19 178 ILE A CA 1
ATOM 1393 C C . ILE A 1 178 ? 8.872 7.929 -18.435 1.00 83.19 178 ILE A C 1
ATOM 1395 O O . ILE A 1 178 ? 8.873 6.983 -19.219 1.00 83.19 178 ILE A O 1
ATOM 1399 N N . GLU A 1 179 ? 7.880 8.815 -18.387 1.00 80.12 179 GLU A N 1
ATOM 1400 C CA . GLU A 1 179 ? 6.685 8.810 -19.243 1.00 80.12 179 GLU A CA 1
ATOM 1401 C C . GLU A 1 179 ? 7.066 8.885 -20.724 1.00 80.12 179 GLU A C 1
ATOM 1403 O O . GLU A 1 179 ? 6.633 8.048 -21.526 1.00 80.12 179 GLU A O 1
ATOM 1408 N N . SER A 1 180 ? 7.959 9.821 -21.069 1.00 78.44 180 SER A N 1
ATOM 1409 C CA . SER A 1 180 ? 8.449 9.997 -22.441 1.00 78.44 180 SER A CA 1
ATOM 1410 C C . SER A 1 180 ? 9.093 8.726 -23.017 1.00 78.44 180 SER A C 1
ATOM 1412 O O . SER A 1 180 ? 8.962 8.452 -24.210 1.00 78.44 180 SER A O 1
ATOM 1414 N N . CYS A 1 181 ? 9.733 7.912 -22.169 1.00 72.75 181 CYS A N 1
ATOM 1415 C CA . CYS A 1 181 ? 10.388 6.666 -22.572 1.00 72.75 181 CYS A CA 1
ATOM 1416 C C . CYS A 1 181 ? 9.441 5.458 -22.527 1.00 72.75 181 CYS A C 1
ATOM 1418 O O . CYS A 1 181 ? 9.489 4.586 -23.393 1.00 72.75 181 CYS A O 1
ATOM 1420 N N . ALA A 1 182 ? 8.547 5.401 -21.538 1.00 70.06 182 ALA A N 1
ATOM 1421 C CA . ALA A 1 182 ? 7.625 4.286 -21.356 1.00 70.06 182 ALA A CA 1
ATOM 1422 C C . ALA A 1 182 ? 6.522 4.243 -22.429 1.00 70.06 182 ALA A C 1
ATOM 1424 O O . ALA A 1 182 ? 5.944 3.176 -22.661 1.00 70.06 182 ALA A O 1
ATOM 1425 N N . LEU A 1 183 ? 6.254 5.369 -23.112 1.00 66.50 183 LEU A N 1
ATOM 1426 C CA . LEU A 1 183 ? 5.141 5.537 -24.062 1.00 66.50 183 LEU A CA 1
ATOM 1427 C C . LEU A 1 183 ? 3.776 5.218 -23.426 1.00 66.50 183 LEU A C 1
ATOM 1429 O O . LEU A 1 183 ? 2.834 4.786 -24.093 1.00 66.50 183 LEU A O 1
ATOM 1433 N N . SER A 1 184 ? 3.675 5.414 -22.116 1.00 61.06 184 SER A N 1
ATOM 1434 C CA . SER A 1 184 ? 2.442 5.345 -21.342 1.00 61.06 184 SER A CA 1
ATOM 1435 C C . SER A 1 184 ? 2.142 6.752 -20.844 1.00 61.06 184 SER A C 1
ATOM 1437 O O . SER A 1 184 ? 3.051 7.396 -20.331 1.00 61.06 184 SER A O 1
ATOM 1439 N N . GLY A 1 185 ? 0.900 7.224 -20.987 1.00 59.19 185 GLY A N 1
ATOM 1440 C CA . GLY A 1 185 ? 0.478 8.475 -20.340 1.00 59.19 185 GLY A CA 1
ATOM 1441 C C . GLY A 1 185 ? 0.618 8.414 -18.810 1.00 59.19 185 GLY A C 1
ATOM 1442 O O . GLY A 1 185 ? 0.945 7.361 -18.260 1.00 59.19 185 GLY A O 1
ATOM 1443 N N . ASP A 1 186 ? 0.345 9.529 -18.138 1.00 56.12 186 ASP A N 1
ATOM 1444 C CA . ASP A 1 186 ? 0.691 9.748 -16.725 1.00 56.12 186 ASP A CA 1
ATOM 1445 C C . ASP A 1 186 ? -0.089 8.852 -15.740 1.00 56.12 186 ASP A C 1
ATOM 1447 O O . ASP A 1 186 ? 0.483 8.287 -14.798 1.00 56.12 186 ASP A O 1
ATOM 1451 N N . ASP A 1 187 ? -1.400 8.680 -15.950 1.00 62.78 187 ASP A N 1
ATOM 1452 C CA . ASP A 1 187 ? -2.294 8.047 -14.961 1.00 62.78 187 ASP A CA 1
ATOM 1453 C C . ASP A 1 187 ? -1.931 6.581 -14.627 1.00 62.78 187 ASP A C 1
ATOM 1455 O O . ASP A 1 187 ? -1.946 6.197 -13.449 1.00 62.78 187 ASP A O 1
ATOM 1459 N N . PRO A 1 188 ? -1.550 5.733 -15.606 1.00 78.50 188 PRO A N 1
ATOM 1460 C CA . PRO A 1 188 ? -1.128 4.359 -15.344 1.00 78.50 188 PRO A CA 1
ATOM 1461 C C . PRO A 1 188 ? 0.163 4.224 -14.524 1.00 78.50 188 PRO A C 1
ATOM 1463 O O . PRO A 1 188 ? 0.241 3.332 -13.677 1.00 78.50 188 PRO A O 1
ATOM 1466 N N . ILE A 1 189 ? 1.171 5.086 -14.737 1.00 81.62 189 ILE A N 1
ATOM 1467 C CA . ILE A 1 189 ? 2.438 5.015 -13.982 1.00 81.62 189 ILE A CA 1
ATOM 1468 C C . ILE A 1 189 ? 2.203 5.436 -12.534 1.00 81.62 189 ILE A C 1
ATOM 1470 O O . ILE A 1 189 ? 2.687 4.769 -11.622 1.00 81.62 189 ILE A O 1
ATOM 1474 N N . ARG A 1 190 ? 1.421 6.496 -12.308 1.00 82.06 190 ARG A N 1
ATOM 1475 C CA . ARG A 1 190 ? 1.066 6.967 -10.959 1.00 82.06 190 ARG A CA 1
ATOM 1476 C C . ARG A 1 190 ? 0.305 5.907 -10.175 1.00 82.06 190 ARG A C 1
ATOM 1478 O O . ARG A 1 190 ? 0.662 5.617 -9.037 1.00 82.06 190 ARG A O 1
ATOM 1485 N N . SER A 1 191 ? -0.665 5.263 -10.823 1.00 79.69 191 SER A N 1
ATOM 1486 C CA . SER A 1 191 ? -1.421 4.153 -10.236 1.00 79.69 191 SER A CA 1
ATOM 1487 C C . SER A 1 191 ? -0.509 2.976 -9.871 1.00 79.69 191 SER A C 1
ATOM 1489 O O . SER A 1 191 ? -0.592 2.444 -8.765 1.00 79.69 191 SER A O 1
ATOM 1491 N N . ALA A 1 192 ? 0.407 2.594 -10.769 1.00 84.38 192 ALA A N 1
ATOM 1492 C CA . ALA A 1 192 ? 1.382 1.541 -10.496 1.00 84.38 192 ALA A CA 1
ATOM 1493 C C . ALA A 1 192 ? 2.335 1.929 -9.353 1.00 84.38 192 ALA A C 1
ATOM 1495 O O . ALA A 1 192 ? 2.586 1.128 -8.456 1.00 84.38 192 ALA A O 1
ATOM 1496 N N . TYR A 1 193 ? 2.823 3.170 -9.333 1.00 86.94 193 TYR A N 1
ATOM 1497 C CA . TYR A 1 193 ? 3.696 3.672 -8.276 1.00 86.94 193 TYR A CA 1
ATOM 1498 C C . TYR A 1 193 ? 2.999 3.718 -6.917 1.00 86.94 193 TYR A C 1
ATOM 1500 O O . TYR A 1 193 ? 3.615 3.351 -5.923 1.00 86.94 193 TYR A O 1
ATOM 1508 N N . ALA A 1 194 ? 1.720 4.096 -6.856 1.00 84.44 194 ALA A N 1
ATOM 1509 C CA . ALA A 1 194 ? 0.947 4.064 -5.619 1.00 84.44 194 ALA A CA 1
ATOM 1510 C C . ALA A 1 194 ? 0.891 2.646 -5.025 1.00 84.44 194 ALA A C 1
ATOM 1512 O O . ALA A 1 194 ? 1.090 2.476 -3.821 1.00 84.44 194 ALA A O 1
ATOM 1513 N N . LEU A 1 195 ? 0.712 1.623 -5.869 1.00 79.75 195 LEU A N 1
ATOM 1514 C CA . LEU A 1 195 ? 0.761 0.221 -5.443 1.00 79.75 195 LEU A CA 1
ATOM 1515 C C . LEU A 1 195 ? 2.152 -0.176 -4.937 1.00 79.75 195 LEU A C 1
ATOM 1517 O O . LEU A 1 195 ? 2.266 -0.717 -3.838 1.00 79.75 195 LEU A O 1
ATOM 1521 N N . LEU A 1 196 ? 3.216 0.145 -5.685 1.00 86.19 196 LEU A N 1
ATOM 1522 C CA . LEU A 1 196 ? 4.590 -0.103 -5.232 1.00 86.19 196 LEU A CA 1
ATOM 1523 C C . LEU A 1 196 ? 4.864 0.588 -3.891 1.00 86.19 196 LEU A C 1
ATOM 1525 O O . LEU A 1 196 ? 5.456 0.001 -2.989 1.00 86.19 196 LEU A O 1
ATOM 1529 N N . TYR A 1 197 ? 4.416 1.836 -3.741 1.00 85.62 197 TYR A N 1
ATOM 1530 C CA . TYR A 1 197 ? 4.644 2.636 -2.547 1.00 85.62 197 TYR A CA 1
ATOM 1531 C C . TYR A 1 197 ? 3.984 1.996 -1.326 1.00 85.62 197 T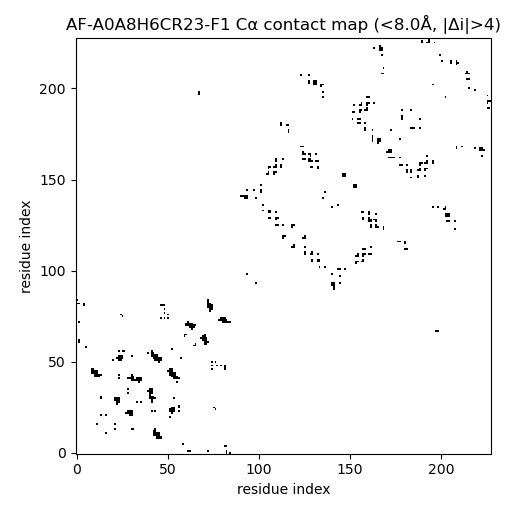YR A C 1
ATOM 1533 O O . TYR A 1 197 ? 4.617 1.929 -0.274 1.00 85.62 197 TYR A O 1
ATOM 1541 N N . LEU A 1 198 ? 2.761 1.470 -1.444 1.00 80.56 198 LEU A N 1
ATOM 1542 C CA . LEU A 1 198 ? 2.080 0.766 -0.349 1.00 80.56 198 LEU A CA 1
ATOM 1543 C C . LEU A 1 198 ? 2.879 -0.439 0.173 1.00 80.56 198 LEU A C 1
ATOM 1545 O O . LEU A 1 198 ? 2.883 -0.670 1.380 1.00 80.56 198 LEU A O 1
ATOM 1549 N N . HIS A 1 199 ? 3.603 -1.132 -0.708 1.00 81.56 199 HIS A N 1
ATOM 1550 C CA . HIS A 1 199 ? 4.377 -2.342 -0.400 1.00 81.56 199 HIS A CA 1
ATOM 1551 C C . HIS A 1 199 ? 5.894 -2.118 -0.330 1.00 81.56 199 HIS A C 1
ATOM 1553 O O . HIS A 1 199 ? 6.673 -3.070 -0.328 1.00 81.56 199 HIS A O 1
ATOM 1559 N N . ARG A 1 200 ? 6.346 -0.860 -0.259 1.00 84.12 200 ARG A N 1
ATOM 1560 C CA . ARG A 1 200 ? 7.769 -0.484 -0.352 1.00 84.12 200 ARG A CA 1
ATOM 1561 C C . ARG A 1 200 ? 8.687 -1.237 0.620 1.00 84.12 200 ARG A C 1
ATOM 1563 O O . ARG A 1 200 ? 9.800 -1.587 0.251 1.00 84.12 200 ARG A O 1
ATOM 1570 N N . TYR A 1 201 ? 8.235 -1.528 1.837 1.00 81.62 201 TYR A N 1
ATOM 1571 C CA . TYR A 1 201 ? 9.058 -2.245 2.819 1.00 81.62 201 TYR A CA 1
ATOM 1572 C C . TYR A 1 201 ? 9.230 -3.738 2.506 1.00 81.62 201 TYR A C 1
ATOM 1574 O O . TYR A 1 201 ? 10.191 -4.336 2.982 1.00 81.62 201 TYR A O 1
ATOM 1582 N N . ASP A 1 202 ? 8.353 -4.308 1.677 1.00 78.62 202 ASP A N 1
ATOM 1583 C CA . ASP A 1 202 ? 8.359 -5.727 1.313 1.00 78.62 202 ASP A CA 1
ATOM 1584 C C . ASP A 1 202 ? 9.103 -5.983 -0.008 1.00 78.62 202 ASP A C 1
ATOM 1586 O O . ASP A 1 202 ? 9.697 -7.042 -0.201 1.00 78.62 202 ASP A O 1
ATOM 1590 N N . ILE A 1 203 ? 9.093 -5.007 -0.924 1.00 81.88 203 ILE A N 1
ATOM 1591 C CA . ILE A 1 203 ? 9.616 -5.168 -2.295 1.00 81.88 203 ILE A CA 1
ATOM 1592 C C . ILE A 1 203 ? 11.014 -4.585 -2.513 1.00 81.88 203 ILE A C 1
ATOM 1594 O O . ILE A 1 203 ? 11.609 -4.816 -3.565 1.00 81.88 203 ILE A O 1
ATOM 1598 N N . ILE A 1 204 ? 11.553 -3.808 -1.569 1.00 83.38 204 ILE A N 1
ATOM 1599 C CA . ILE A 1 204 ? 12.870 -3.177 -1.723 1.00 83.38 204 ILE A CA 1
ATOM 1600 C C . ILE A 1 204 ? 13.989 -4.127 -1.279 1.00 83.38 204 ILE A C 1
ATOM 1602 O O . ILE A 1 204 ? 13.956 -4.715 -0.199 1.00 83.38 204 ILE A O 1
ATOM 1606 N N . ASN A 1 205 ? 15.046 -4.224 -2.091 1.00 81.69 205 ASN A N 1
ATOM 1607 C CA . ASN A 1 205 ? 16.227 -5.009 -1.748 1.00 81.69 205 ASN A CA 1
ATOM 1608 C C . ASN A 1 205 ? 17.063 -4.310 -0.660 1.00 81.69 205 ASN A C 1
ATOM 1610 O O . ASN A 1 205 ? 17.848 -3.396 -0.931 1.00 81.69 205 ASN A O 1
ATOM 1614 N N . THR A 1 206 ? 16.940 -4.783 0.577 1.00 75.56 206 THR A N 1
ATOM 1615 C CA . THR A 1 206 ? 17.636 -4.225 1.747 1.00 75.56 206 THR A CA 1
ATOM 1616 C C . THR A 1 206 ? 19.153 -4.387 1.695 1.00 75.56 206 THR A C 1
ATOM 1618 O O . THR A 1 206 ? 19.876 -3.521 2.184 1.00 75.56 206 THR A O 1
ATOM 1621 N N . GLN A 1 207 ? 19.659 -5.446 1.058 1.00 78.69 207 GLN A N 1
ATOM 1622 C CA . GLN A 1 207 ? 21.099 -5.640 0.875 1.00 78.69 207 GLN A CA 1
ATOM 1623 C C . GLN A 1 207 ? 21.677 -4.611 -0.099 1.00 78.69 207 GLN A C 1
ATOM 1625 O O . GLN A 1 207 ? 22.783 -4.116 0.107 1.00 78.69 207 GLN A O 1
ATOM 1630 N N . LEU A 1 208 ? 20.932 -4.279 -1.156 1.00 79.12 208 LEU A N 1
ATOM 1631 C CA . LEU A 1 208 ? 21.333 -3.276 -2.134 1.00 79.12 208 LEU A CA 1
ATOM 1632 C C . LEU A 1 208 ? 21.248 -1.858 -1.550 1.00 79.12 208 LEU A C 1
ATOM 1634 O O . LEU A 1 208 ? 22.165 -1.072 -1.767 1.00 79.12 208 LEU A O 1
ATOM 1638 N N . LEU A 1 209 ? 20.225 -1.559 -0.740 1.00 78.12 209 LEU A N 1
ATOM 1639 C CA . LEU A 1 209 ? 20.146 -0.301 0.017 1.00 78.12 209 LEU A CA 1
ATOM 1640 C C . LEU A 1 209 ? 21.311 -0.129 1.002 1.00 78.12 209 LEU A C 1
ATOM 1642 O O . LEU A 1 209 ? 21.910 0.942 1.078 1.00 78.12 209 LEU A O 1
ATOM 1646 N N . ALA A 1 210 ? 21.676 -1.189 1.726 1.00 75.38 210 ALA A N 1
ATOM 1647 C CA . ALA A 1 210 ? 22.775 -1.130 2.685 1.00 75.38 210 ALA A CA 1
ATOM 1648 C C . ALA A 1 210 ? 24.122 -0.802 2.012 1.00 75.38 210 ALA A C 1
ATOM 1650 O O . ALA A 1 210 ? 24.954 -0.116 2.603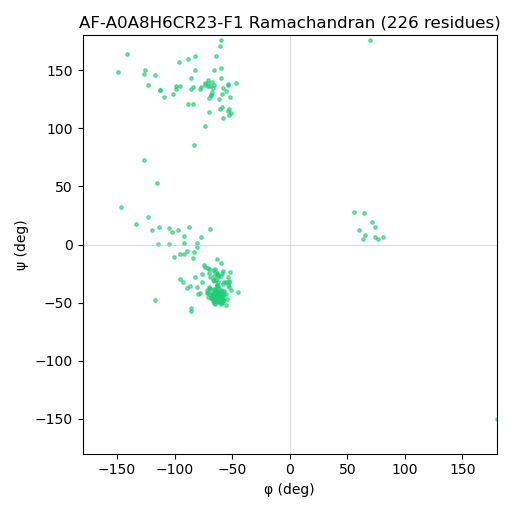 1.00 75.38 210 ALA A O 1
ATOM 1651 N N . ARG A 1 211 ? 24.332 -1.235 0.759 1.00 78.50 211 ARG A N 1
ATOM 1652 C CA . ARG A 1 211 ? 25.550 -0.922 -0.016 1.00 78.50 211 ARG A CA 1
ATOM 1653 C C . ARG A 1 211 ? 25.694 0.559 -0.344 1.00 78.50 211 ARG A C 1
ATOM 1655 O O . ARG A 1 211 ? 26.819 1.023 -0.491 1.00 78.50 211 ARG A O 1
ATOM 1662 N N . VAL A 1 212 ? 24.584 1.287 -0.430 1.00 74.06 212 VAL A N 1
ATOM 1663 C CA . VAL A 1 212 ? 24.578 2.743 -0.634 1.00 74.06 212 VAL A CA 1
ATOM 1664 C C . VAL A 1 212 ? 24.421 3.520 0.678 1.00 74.06 212 VAL A C 1
ATOM 1666 O O . VAL A 1 212 ? 24.174 4.721 0.661 1.00 74.06 212 VAL A O 1
ATOM 1669 N N . GLY A 1 213 ? 24.573 2.850 1.827 1.00 72.88 213 GLY A N 1
ATOM 1670 C CA . GLY A 1 213 ? 24.536 3.485 3.144 1.00 72.88 213 GLY A CA 1
ATOM 1671 C C . GLY A 1 213 ? 23.141 3.899 3.620 1.00 72.88 213 GLY A C 1
ATOM 1672 O O . GLY A 1 213 ? 23.043 4.664 4.577 1.00 72.88 213 GLY A O 1
ATOM 1673 N N . MET A 1 214 ? 22.069 3.402 2.992 1.00 71.56 214 MET A N 1
ATOM 1674 C CA . MET A 1 214 ? 20.690 3.700 3.392 1.00 71.56 214 MET A CA 1
ATOM 1675 C C . MET A 1 214 ? 20.072 2.598 4.251 1.00 71.56 214 MET A C 1
ATOM 1677 O O . MET A 1 214 ? 20.183 1.407 3.956 1.00 71.56 214 MET A O 1
ATOM 1681 N N . GLY A 1 215 ? 19.377 3.016 5.312 1.00 68.00 215 GLY A N 1
ATOM 1682 C CA . GLY A 1 215 ? 18.583 2.143 6.174 1.00 68.00 215 GLY A CA 1
ATOM 1683 C C . GLY A 1 215 ? 17.103 2.122 5.785 1.00 68.00 215 GLY A C 1
ATOM 1684 O O . GLY A 1 215 ? 16.583 3.078 5.214 1.00 68.00 215 GLY A O 1
ATOM 1685 N N . LEU A 1 216 ? 16.398 1.049 6.162 1.00 61.62 216 LEU A N 1
ATOM 1686 C CA . LEU A 1 216 ? 14.953 0.878 5.925 1.00 61.62 216 LEU A CA 1
ATOM 1687 C C . LEU A 1 216 ? 14.106 2.058 6.440 1.00 61.62 216 LEU A C 1
ATOM 1689 O O . LEU A 1 216 ? 13.112 2.418 5.816 1.00 61.62 216 LEU A O 1
ATOM 1693 N N . GLY A 1 217 ? 14.505 2.673 7.559 1.00 62.25 217 GLY A N 1
ATOM 1694 C CA . GLY A 1 217 ? 13.799 3.815 8.152 1.00 62.25 217 GLY A CA 1
ATOM 1695 C C . GLY A 1 217 ? 13.774 5.064 7.265 1.00 62.25 217 GLY A C 1
ATOM 1696 O O . GLY A 1 217 ? 12.834 5.840 7.361 1.00 62.25 217 GLY A O 1
ATOM 1697 N N . SER A 1 218 ? 14.743 5.216 6.359 1.00 72.56 218 SER A N 1
ATOM 1698 C CA . SER A 1 218 ? 14.888 6.390 5.485 1.00 72.56 218 SER A CA 1
ATOM 1699 C C . SER A 1 218 ? 14.125 6.267 4.161 1.00 72.56 218 SER A C 1
ATOM 1701 O O . SER A 1 218 ? 14.064 7.221 3.393 1.00 72.56 218 SER A O 1
ATOM 1703 N N . ILE A 1 219 ? 13.519 5.107 3.873 1.00 73.88 219 ILE A N 1
ATOM 1704 C CA . ILE A 1 219 ? 12.798 4.853 2.612 1.00 73.88 219 ILE A CA 1
ATOM 1705 C C . ILE A 1 219 ? 11.658 5.860 2.403 1.00 73.88 219 ILE A C 1
ATOM 1707 O O . ILE A 1 219 ? 11.449 6.331 1.287 1.00 73.88 219 ILE A O 1
ATOM 1711 N N . GLY A 1 220 ? 10.915 6.185 3.466 1.00 69.75 220 GLY A N 1
ATOM 1712 C CA . GLY A 1 220 ? 9.784 7.115 3.396 1.00 69.75 220 GLY A CA 1
ATOM 1713 C C . GLY A 1 220 ? 10.193 8.565 3.129 1.00 69.75 220 GLY A C 1
ATOM 1714 O O . GLY A 1 220 ? 9.419 9.289 2.513 1.00 69.75 220 GLY A O 1
ATOM 1715 N N . ASP A 1 221 ? 11.401 8.951 3.543 1.00 76.44 221 ASP A N 1
ATOM 1716 C CA . ASP A 1 221 ? 11.920 10.318 3.408 1.00 76.44 221 ASP A CA 1
ATOM 1717 C C . ASP A 1 221 ? 12.494 10.583 2.010 1.00 76.44 221 ASP A C 1
ATOM 1719 O O . ASP A 1 221 ? 12.515 11.718 1.538 1.00 76.44 221 ASP A O 1
ATOM 1723 N N . VAL A 1 222 ? 12.978 9.526 1.352 1.00 81.69 222 VAL A N 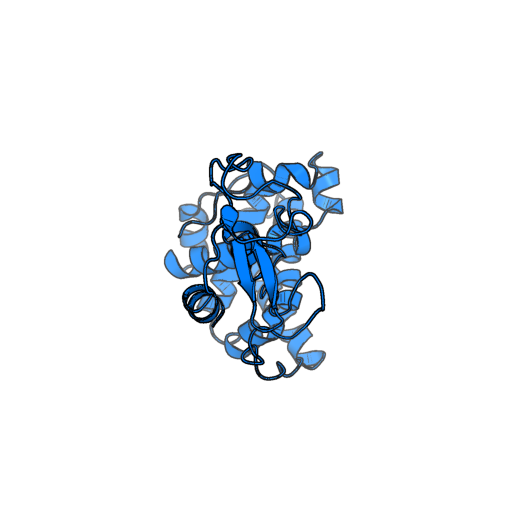1
ATOM 1724 C CA . VAL A 1 222 ? 13.649 9.597 0.046 1.00 81.69 222 VAL A CA 1
ATOM 1725 C C . VAL A 1 222 ? 12.668 9.396 -1.108 1.00 81.69 222 VAL A C 1
ATOM 1727 O O . VAL A 1 222 ? 12.852 9.947 -2.195 1.00 81.69 222 VAL A O 1
ATOM 1730 N N . LEU A 1 223 ? 11.623 8.593 -0.896 1.00 85.38 223 LEU A N 1
ATOM 1731 C CA . LEU A 1 223 ? 10.638 8.323 -1.930 1.00 85.38 223 LEU A CA 1
ATOM 1732 C C . LEU A 1 223 ? 9.656 9.486 -2.099 1.00 85.38 223 LEU A C 1
ATOM 1734 O O . LEU A 1 223 ? 9.066 9.938 -1.116 1.00 85.38 223 LEU A O 1
ATOM 1738 N N . PRO A 1 224 ? 9.374 9.899 -3.347 1.00 82.44 224 PRO A N 1
ATOM 1739 C CA . PRO A 1 224 ? 8.277 10.809 -3.635 1.00 82.44 224 PRO A CA 1
ATOM 1740 C C . PRO A 1 224 ? 6.967 10.266 -3.050 1.00 82.44 224 PRO A C 1
ATOM 1742 O O . PRO A 1 224 ? 6.706 9.060 -3.178 1.00 82.44 224 PRO A O 1
ATOM 1745 N N . PRO A 1 225 ? 6.130 11.109 -2.420 1.00 76.00 225 PRO A N 1
ATOM 1746 C CA . PRO A 1 225 ? 4.843 10.664 -1.909 1.00 76.00 225 PRO A CA 1
ATOM 1747 C C . PRO A 1 225 ? 3.988 10.121 -3.056 1.00 76.00 225 PRO A C 1
ATOM 1749 O O . PRO A 1 225 ? 4.021 10.645 -4.172 1.00 76.00 225 PRO A O 1
ATOM 1752 N N . ALA A 1 226 ? 3.217 9.067 -2.785 1.00 66.69 226 ALA A N 1
ATOM 1753 C CA . ALA A 1 226 ? 2.236 8.575 -3.743 1.00 66.69 226 ALA A CA 1
ATOM 1754 C C . ALA A 1 226 ? 1.237 9.703 -4.050 1.00 66.69 226 ALA A C 1
ATOM 1756 O O . ALA A 1 226 ? 0.576 10.217 -3.145 1.00 66.69 226 ALA A O 1
ATOM 1757 N N . LEU A 1 227 ? 1.182 10.122 -5.314 1.00 55.09 227 LEU A N 1
ATOM 1758 C CA . LEU A 1 227 ? 0.220 11.119 -5.774 1.00 55.09 227 LEU A CA 1
ATOM 1759 C C . LEU A 1 227 ? -1.169 10.452 -5.836 1.00 55.09 227 LEU A C 1
ATOM 1761 O O . LEU A 1 227 ? -1.233 9.285 -6.232 1.00 55.09 227 LEU A O 1
ATOM 1765 N N . PRO A 1 228 ? -2.231 11.139 -5.371 1.00 45.19 228 PRO A N 1
ATOM 1766 C CA . PRO A 1 228 ? -3.583 10.587 -5.285 1.00 45.19 228 PRO A CA 1
ATOM 1767 C C . PRO A 1 228 ? -4.195 10.274 -6.651 1.00 45.19 228 PRO A C 1
ATOM 1769 O O . PRO A 1 228 ? -3.807 10.936 -7.642 1.00 45.19 228 PRO A O 1
#

Solvent-accessible surface area (backbone atoms only — not comparable to full-atom values): 13044 Å² total; per-residue (Å²): 104,65,67,60,52,60,73,66,51,47,75,48,62,61,93,79,47,57,86,88,62,40,38,21,78,83,82,65,47,52,46,72,74,50,58,43,100,85,66,49,62,32,44,39,24,43,45,97,84,71,51,63,33,24,50,61,58,51,50,43,53,39,28,37,80,70,70,79,45,90,33,47,49,47,39,91,86,79,57,48,74,74,53,84,72,82,73,70,70,81,67,73,73,67,52,74,70,53,49,51,48,53,47,51,56,42,44,52,46,30,52,54,50,32,54,74,71,61,36,78,85,37,63,65,38,54,46,43,14,38,47,30,48,47,42,47,39,77,76,38,48,52,68,46,60,80,35,61,86,36,64,63,56,49,36,16,40,26,44,24,22,39,40,52,24,18,29,73,69,76,59,63,56,55,67,69,63,44,33,72,69,54,77,41,68,69,68,58,28,46,55,36,31,35,56,49,58,69,44,42,88,79,31,54,60,62,73,63,36,47,75,74,75,45,57,83,87,51,51,74,79,51,43,80,77,70,68,132

Sequence (228 aa):
MAEEFLAQLRYVRRGVLEKGDQRCFICMEDYGTTPSENGTIERAVILPCNHIMGSECISTWLSPRAQGGAGNNTCPVCRHVLFRRVQRPPIPQPNDAEHMRIHTVLVNRCVGLSAQLGLNHMPEIAGMARWIANHIHDIFAFEMIERENDDRFVRSVAAASIYMASHLLGDGRSLEMIESCALSGDDPIRSAYALLYLHRYDIINTQLLARVGMGLGSIGDVLPPALP

InterPro domains:
  IPR001841 Zinc finger, RING-type [PF13639] (23-79)
  IPR001841 Zinc finger, RING-type [PS50089] (24-79)
  IPR001841 Zinc finger, RING-type [SM00184] (24-78)
  IPR013083 Zinc finger, RING/FYVE/PHD-type [G3DSA:3.30.40.10] (3-88)
  IPR051826 E3 ubiquitin-protein ligase domain-containing protein [PTHR22765] (24-80)

Nearest PDB structures (foldseek):
  7egc-assembly1_R  TM=7.776E-01  e=1.414E-02  Homo sapiens
  5iya-assembly1_M  TM=7.720E-01  e=1.488E-02  Homo sapiens
  7eg9-assembly1_R  TM=7.667E-01  e=2.611E-02  Homo sapiens
  8bvw-assembly1_M  TM=3.857E-01  e=8.924E-03  Homo sapiens
  7ega-assembly1_R  TM=3.656E-01  e=1.095E-02  Homo sapiens

Mean predicted aligned error: 14.25 Å

Secondary structure (DSSP, 8-state):
-HHHHHHTPEE--GGGS-GGGSB-TTT-PBTTTSB-TTSPBP-EEE-TTS-EEEHHHHHHHHSGGGGTSS---B-TTT--BSS---PPP---PPPHHHHHHHHHHHHHHHHHHHHHTTGGG-HHHHHHHHHHHHHHHHHHHHHHHHTTT-HHHHHHHHHHHHHHHHHHTT----HHHHHHHHT--HHHHHHHHHHHHHTHHHHS-HHHHHHTT--GGGHHHHSPPPP-

Foldseek 3Di:
DLVVLLVPWDFDDLVPDDPVQQAAPQPRDGAPDDQDVVRHGFTWTAAPVRRIHTSVRVSLQQDLLNPLGRHDQADPPPRHRRDDPPPPPPQPDDDPVLLVVLLVLLLVLLVQLCVVLVCPVPVLLSVQLSQLSSQVCVVPVRVCSVCVVVLLLSLLLSLLSSQLSCLLLVNHDDLVSSCVSSVHDDPSNLVNNQSSVSCVLPRGDQVSSVVSVDDPVCSVVRDDPRDD

Organism: NCBI:txid560253

pLDDT: mean 79.29, std 12.21, range [41.38, 95.56]

Radius of gyration: 22.16 Å; Cα contacts (8 Å, |Δi|>4): 310; chains: 1; bounding box: 49×38×60 Å